Protein AF-A0A9D7M1R9-F1 (afdb_monomer)

Structure (mmCIF, N/CA/C/O backbone):
data_AF-A0A9D7M1R9-F1
#
_entry.id   AF-A0A9D7M1R9-F1
#
loop_
_atom_site.group_PDB
_atom_site.id
_atom_site.type_symbol
_atom_site.label_atom_id
_atom_site.label_alt_id
_atom_site.label_comp_id
_atom_site.label_asym_id
_atom_site.label_entity_id
_atom_site.label_seq_id
_atom_site.pdbx_PDB_ins_code
_atom_site.Cartn_x
_atom_site.Cartn_y
_atom_site.Cartn_z
_atom_site.occupancy
_atom_site.B_iso_or_equiv
_atom_site.auth_seq_id
_atom_site.auth_comp_id
_atom_site.auth_asym_id
_atom_site.auth_atom_id
_atom_site.pdbx_PDB_model_num
ATOM 1 N N . MET A 1 1 ? -10.630 -6.287 -1.522 1.00 89.06 1 MET A N 1
ATOM 2 C CA . MET A 1 1 ? -11.462 -5.686 -0.455 1.00 89.06 1 MET A CA 1
ATOM 3 C C . MET A 1 1 ? -12.624 -4.856 -0.994 1.00 89.06 1 MET A C 1
ATOM 5 O O . MET A 1 1 ? -13.740 -5.309 -0.832 1.00 89.06 1 MET A O 1
ATOM 9 N N . ILE A 1 2 ? -12.418 -3.712 -1.671 1.00 92.62 2 ILE A N 1
ATOM 10 C CA . ILE A 1 2 ? -13.539 -2.878 -2.183 1.00 92.62 2 ILE A CA 1
ATOM 11 C C . ILE A 1 2 ? -14.537 -3.697 -3.022 1.00 92.62 2 ILE A C 1
ATOM 13 O O . ILE A 1 2 ? -15.734 -3.635 -2.775 1.00 92.62 2 ILE A O 1
ATOM 17 N N . ARG A 1 3 ? -14.042 -4.525 -3.959 1.00 90.69 3 ARG A N 1
ATOM 18 C CA . ARG A 1 3 ? -14.890 -5.439 -4.751 1.00 90.69 3 ARG A CA 1
ATOM 19 C C . ARG A 1 3 ? -15.748 -6.358 -3.878 1.00 90.69 3 ARG A C 1
ATOM 21 O O . ARG A 1 3 ? -16.904 -6.569 -4.200 1.00 90.69 3 ARG A O 1
ATOM 28 N N . GLU A 1 4 ? -15.183 -6.881 -2.794 1.00 90.19 4 GLU A N 1
ATOM 29 C CA . GLU A 1 4 ? -15.873 -7.807 -1.893 1.00 90.19 4 GLU A CA 1
ATOM 30 C C . GLU A 1 4 ? -17.017 -7.107 -1.157 1.00 90.19 4 GLU A C 1
ATOM 32 O O . GLU A 1 4 ? -18.135 -7.604 -1.156 1.00 90.19 4 GLU A O 1
ATOM 37 N N . LEU A 1 5 ? -16.766 -5.904 -0.628 1.00 93.50 5 LEU A N 1
ATOM 38 C CA . LEU A 1 5 ? -17.790 -5.092 0.037 1.00 93.50 5 LEU A CA 1
ATOM 39 C C . LEU A 1 5 ? -18.953 -4.769 -0.909 1.00 93.50 5 LEU A C 1
ATOM 41 O O . LEU A 1 5 ? -20.113 -4.902 -0.534 1.00 93.50 5 LEU A O 1
ATOM 45 N N . VAL A 1 6 ? -18.650 -4.409 -2.159 1.00 94.06 6 VAL A N 1
ATOM 46 C CA . VAL A 1 6 ? -19.682 -4.173 -3.179 1.00 94.06 6 VAL A CA 1
ATOM 47 C C . VAL A 1 6 ? -20.464 -5.456 -3.486 1.00 94.06 6 VAL A C 1
ATOM 49 O O . VAL A 1 6 ? -21.688 -5.413 -3.567 1.00 94.06 6 VAL A O 1
ATOM 52 N N . THR A 1 7 ? -19.796 -6.608 -3.612 1.00 92.88 7 THR A N 1
ATOM 53 C CA . THR A 1 7 ? -20.455 -7.913 -3.830 1.00 92.88 7 THR A CA 1
ATOM 54 C C . THR A 1 7 ? -21.355 -8.311 -2.660 1.00 92.88 7 THR A C 1
ATOM 56 O O . THR A 1 7 ? -22.416 -8.893 -2.872 1.00 92.88 7 THR A O 1
ATOM 59 N N . MET A 1 8 ? -20.971 -7.956 -1.433 1.00 94.56 8 MET A N 1
ATOM 60 C CA . MET A 1 8 ? -21.785 -8.133 -0.226 1.00 94.56 8 MET A CA 1
ATOM 61 C C . MET A 1 8 ? -22.988 -7.175 -0.155 1.00 94.56 8 MET A C 1
ATOM 63 O O . MET A 1 8 ? -23.785 -7.273 0.776 1.00 94.56 8 MET A O 1
ATOM 67 N N . GLY A 1 9 ? -23.141 -6.265 -1.122 1.00 95.56 9 GLY A N 1
ATOM 68 C CA . GLY A 1 9 ? -24.235 -5.298 -1.174 1.00 95.56 9 GLY A CA 1
ATOM 69 C C . GLY A 1 9 ? -24.008 -4.048 -0.324 1.00 95.56 9 GLY A C 1
ATOM 70 O O . GLY A 1 9 ? -24.964 -3.328 -0.051 1.00 95.56 9 GLY A O 1
ATOM 71 N N . CYS A 1 10 ? -22.774 -3.773 0.111 1.00 96.25 10 CYS A N 1
ATOM 72 C CA . CYS A 1 10 ? -22.457 -2.548 0.839 1.00 96.25 10 CYS A CA 1
ATOM 73 C C . CYS A 1 10 ? -22.409 -1.331 -0.098 1.00 96.25 10 CYS A C 1
ATOM 75 O O . CYS A 1 10 ? -21.857 -1.394 -1.199 1.00 96.25 10 CYS A O 1
ATOM 77 N N . GLU A 1 11 ? -22.893 -0.188 0.388 1.00 96.06 11 GLU A N 1
ATOM 78 C CA . GLU A 1 11 ? -22.642 1.113 -0.232 1.00 96.06 11 GLU A CA 1
ATOM 79 C C . GLU A 1 11 ? -21.247 1.607 0.165 1.00 96.06 11 GLU A C 1
ATOM 81 O O . GLU A 1 11 ? -20.940 1.763 1.347 1.00 96.06 11 GLU A O 1
ATOM 86 N N . VAL A 1 12 ? -20.373 1.816 -0.824 1.00 96.88 12 VAL A N 1
ATOM 87 C CA . VAL A 1 12 ? -18.954 2.114 -0.583 1.00 96.88 12 VAL A CA 1
ATOM 88 C C . VAL A 1 12 ? -18.600 3.516 -1.071 1.00 96.88 12 VAL A C 1
ATOM 90 O O . VAL A 1 12 ? -18.702 3.819 -2.262 1.00 96.88 12 VAL A O 1
ATOM 93 N N . GLY A 1 13 ? -18.118 4.347 -0.145 1.00 96.12 13 GLY A N 1
ATOM 94 C CA . GLY A 1 13 ? -17.409 5.591 -0.438 1.00 96.12 13 GLY A CA 1
ATOM 95 C C . GLY A 1 13 ? -15.894 5.382 -0.432 1.00 96.12 13 GLY A C 1
ATOM 96 O O . GLY A 1 13 ? -15.370 4.589 0.348 1.00 96.12 13 GLY A O 1
ATOM 97 N N . ILE A 1 14 ? -15.179 6.087 -1.308 1.00 95.62 14 ILE A N 1
ATOM 98 C CA . ILE A 1 14 ? -13.722 5.997 -1.448 1.00 95.62 14 ILE A CA 1
ATOM 99 C C . ILE A 1 14 ? -13.091 7.360 -1.182 1.00 95.62 14 ILE A C 1
ATOM 101 O O . ILE A 1 14 ? -13.420 8.346 -1.840 1.00 95.62 14 ILE A O 1
ATOM 105 N N . ALA A 1 15 ? -12.114 7.391 -0.278 1.00 92.75 15 ALA A N 1
ATOM 106 C CA . ALA A 1 15 ? -11.237 8.534 -0.062 1.00 92.75 15 ALA A CA 1
ATOM 107 C C . ALA A 1 15 ? -9.804 8.173 -0.474 1.00 92.75 15 ALA A C 1
ATOM 109 O O . ALA A 1 15 ? -9.155 7.348 0.168 1.00 92.75 15 ALA A O 1
ATOM 110 N N . ALA A 1 16 ? -9.304 8.777 -1.551 1.00 87.75 16 ALA A N 1
ATOM 111 C CA . ALA A 1 16 ? -7.962 8.517 -2.068 1.00 87.75 16 ALA A CA 1
ATOM 112 C C . ALA A 1 16 ? -7.353 9.775 -2.691 1.00 87.75 16 ALA A C 1
ATOM 114 O O . ALA A 1 16 ? -8.082 10.646 -3.169 1.00 87.75 16 ALA A O 1
ATOM 115 N N . GLU A 1 17 ? -6.021 9.831 -2.726 1.00 82.38 17 GLU A N 1
ATOM 116 C CA . GLU A 1 17 ? -5.249 10.948 -3.279 1.00 82.38 17 GLU A CA 1
ATOM 117 C C . GLU A 1 17 ? -4.390 10.537 -4.482 1.00 82.38 17 GLU A C 1
ATOM 119 O O . GLU A 1 17 ? -4.094 9.354 -4.689 1.00 82.38 17 GLU A O 1
ATOM 124 N N . ASP A 1 18 ? -3.979 11.542 -5.259 1.00 76.75 18 ASP A N 1
ATOM 125 C CA . ASP A 1 18 ? -2.999 11.465 -6.345 1.00 76.75 18 ASP A CA 1
ATOM 126 C C . ASP A 1 18 ? -3.201 10.245 -7.271 1.00 76.75 18 ASP A C 1
ATOM 128 O O . ASP A 1 18 ? -4.282 10.024 -7.826 1.00 76.75 18 ASP A O 1
ATOM 132 N N . GLY A 1 19 ? -2.155 9.433 -7.455 1.00 70.50 19 GLY A N 1
ATOM 133 C CA . GLY A 1 19 ? -2.197 8.250 -8.314 1.00 70.50 19 GLY A CA 1
ATOM 134 C C . GLY A 1 19 ? -3.185 7.184 -7.833 1.00 70.50 19 GLY A C 1
ATOM 135 O O . GLY A 1 19 ? -3.783 6.498 -8.662 1.00 70.50 19 GLY A O 1
ATOM 136 N N . GLY A 1 20 ? -3.407 7.072 -6.518 1.00 79.12 20 GLY A N 1
ATOM 137 C CA . GLY A 1 20 ? -4.386 6.144 -5.949 1.00 79.12 20 GLY A CA 1
ATOM 138 C C . GLY A 1 20 ? -5.815 6.522 -6.336 1.00 79.12 20 GLY A C 1
ATOM 139 O O . GLY A 1 20 ? -6.590 5.659 -6.747 1.00 79.12 20 GLY A O 1
ATOM 140 N N . HIS A 1 21 ? -6.135 7.819 -6.297 1.00 84.62 21 HIS A N 1
ATOM 141 C CA . HIS A 1 21 ? -7.425 8.339 -6.749 1.00 84.62 21 HIS A CA 1
ATOM 142 C C . HIS A 1 21 ? -7.695 7.986 -8.214 1.00 84.62 21 HIS A C 1
ATOM 144 O O . HIS A 1 21 ? -8.748 7.433 -8.526 1.00 84.62 21 HIS A O 1
ATOM 150 N N . ALA A 1 22 ? -6.739 8.258 -9.108 1.00 81.62 22 ALA A N 1
ATOM 151 C CA . ALA A 1 22 ? -6.906 8.014 -10.540 1.00 81.62 22 ALA A CA 1
ATOM 152 C C . ALA A 1 22 ? -7.178 6.530 -10.851 1.00 81.62 22 ALA A C 1
ATOM 154 O O . ALA A 1 22 ? -8.115 6.211 -11.584 1.00 81.62 22 ALA A O 1
ATOM 155 N N . ILE A 1 23 ? -6.408 5.622 -10.242 1.00 81.06 23 ILE A N 1
ATOM 156 C CA . ILE A 1 23 ? -6.558 4.172 -10.438 1.00 81.06 23 ILE A CA 1
ATOM 157 C C . ILE A 1 23 ? -7.907 3.685 -9.899 1.00 81.06 23 ILE A C 1
ATOM 159 O O . ILE A 1 23 ? -8.628 2.947 -10.578 1.00 81.06 23 ILE A O 1
ATOM 163 N N . LEU A 1 24 ? -8.278 4.103 -8.686 1.00 87.75 24 LEU A N 1
ATOM 164 C CA . LEU A 1 24 ? -9.538 3.686 -8.073 1.00 87.75 24 LEU A CA 1
ATOM 165 C C . LEU A 1 24 ? -10.742 4.254 -8.819 1.00 87.75 24 LEU A C 1
ATOM 167 O O . LEU A 1 24 ? -11.721 3.534 -8.995 1.00 87.75 24 LEU A O 1
ATOM 171 N N . LYS A 1 25 ? -10.669 5.492 -9.319 1.00 87.25 25 LYS A N 1
ATOM 172 C CA . LYS A 1 25 ? -11.751 6.101 -10.101 1.00 87.25 25 LYS A CA 1
ATOM 173 C C . LYS A 1 25 ? -11.947 5.414 -11.446 1.00 87.25 25 LYS A C 1
ATOM 175 O O . LYS A 1 25 ? -13.086 5.225 -11.860 1.00 87.25 25 LYS A O 1
ATOM 180 N N . GLN A 1 26 ? -10.866 4.984 -12.095 1.00 84.88 26 GLN A N 1
ATOM 181 C CA . GLN A 1 26 ? -10.950 4.163 -13.304 1.00 84.88 26 GLN A CA 1
ATOM 182 C C . GLN A 1 26 ? -11.564 2.784 -13.013 1.00 84.88 26 GLN A C 1
ATOM 184 O O . G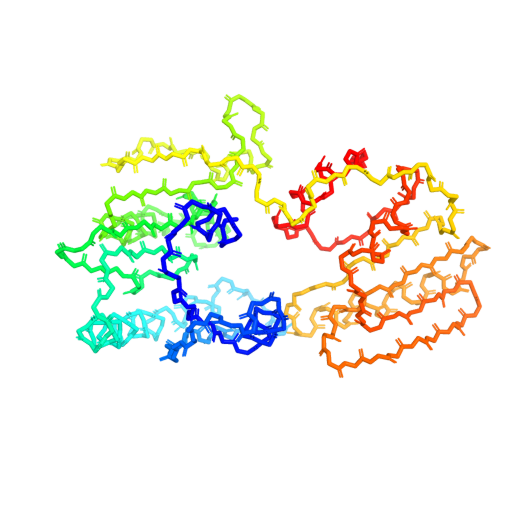LN A 1 26 ? -12.349 2.279 -13.811 1.00 84.88 26 GLN A O 1
ATOM 189 N N . THR A 1 27 ? -11.220 2.182 -11.873 1.00 84.75 27 THR A N 1
ATOM 190 C CA . THR A 1 27 ? -11.673 0.830 -11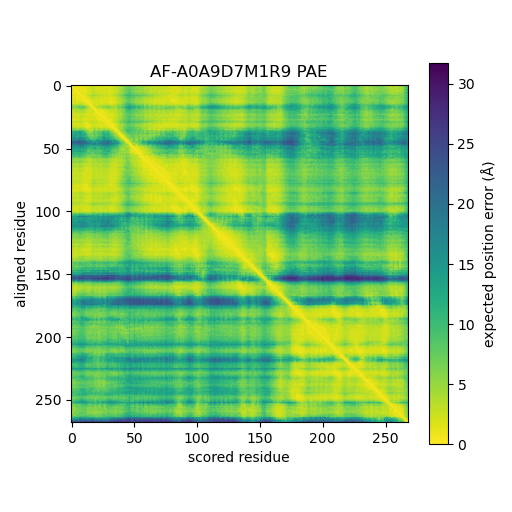.503 1.00 84.75 27 THR A CA 1
ATOM 191 C C . THR A 1 27 ? -13.121 0.807 -11.0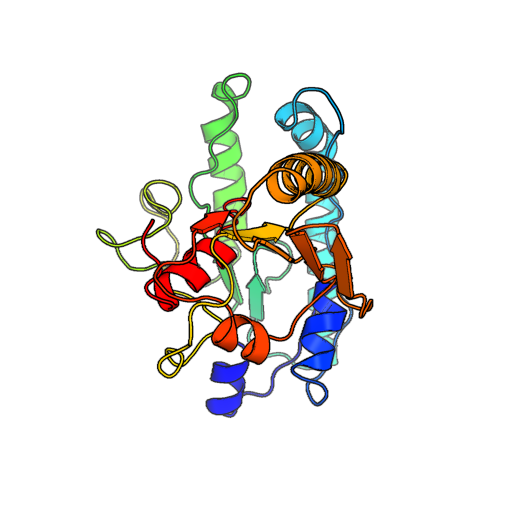02 1.00 84.75 27 THR A C 1
ATOM 193 O O . THR A 1 27 ? -13.855 -0.141 -11.273 1.00 84.75 27 THR A O 1
ATOM 196 N N . PHE A 1 28 ? -13.540 1.846 -10.279 1.00 91.12 28 PHE A N 1
ATOM 197 C CA . PHE A 1 28 ? -14.847 1.961 -9.632 1.00 91.12 28 PHE A CA 1
ATOM 198 C C . PHE A 1 28 ? -15.531 3.295 -9.974 1.00 91.12 28 PHE A C 1
ATOM 200 O O . PHE A 1 28 ? -15.819 4.089 -9.079 1.00 91.12 28 PHE A O 1
ATOM 207 N N . PRO A 1 29 ? -15.817 3.578 -11.257 1.00 90.50 29 PRO A N 1
ATOM 208 C CA . PRO A 1 29 ? -16.289 4.898 -11.686 1.00 90.50 29 PRO A CA 1
ATOM 209 C C . PRO A 1 29 ? -17.595 5.330 -11.007 1.00 90.50 29 PRO A C 1
ATOM 211 O O . PRO A 1 29 ? -17.776 6.521 -10.741 1.00 90.50 29 PRO A O 1
ATOM 214 N N . ASN A 1 30 ? -18.446 4.352 -10.683 1.00 93.25 30 ASN A N 1
ATOM 215 C CA . ASN A 1 30 ? -19.790 4.538 -10.138 1.00 93.25 30 ASN A CA 1
ATOM 216 C C . ASN A 1 30 ? -19.840 4.671 -8.608 1.00 93.25 30 ASN A C 1
ATOM 218 O O . ASN A 1 30 ? -20.912 4.930 -8.073 1.00 93.25 30 ASN A O 1
ATOM 222 N N . LEU A 1 31 ? -18.724 4.467 -7.899 1.00 95.81 31 LEU A N 1
ATOM 223 C CA . LEU A 1 31 ? -18.696 4.651 -6.447 1.00 95.81 31 LEU A CA 1
ATOM 224 C C . LEU A 1 31 ? -18.567 6.134 -6.082 1.00 95.81 31 LEU A C 1
ATOM 226 O O . LEU A 1 31 ? -18.087 6.949 -6.880 1.00 95.81 31 LEU A O 1
ATOM 230 N N . LEU A 1 32 ? -18.995 6.475 -4.866 1.00 94.69 32 LEU A N 1
ATOM 231 C CA . LEU A 1 32 ? -18.830 7.811 -4.299 1.00 94.69 32 LEU A CA 1
ATOM 232 C C . LEU A 1 32 ? -17.344 8.056 -4.010 1.00 94.69 32 LEU A C 1
ATOM 234 O O . LEU A 1 32 ? -16.684 7.218 -3.399 1.00 94.69 32 LEU A O 1
ATOM 238 N N . PHE A 1 33 ? -16.825 9.212 -4.424 1.00 94.81 33 PHE A N 1
ATOM 239 C CA . PHE A 1 33 ? -15.468 9.645 -4.089 1.00 94.81 33 PHE A CA 1
ATOM 240 C C . PHE A 1 33 ? -15.539 10.889 -3.220 1.00 94.81 33 PHE A C 1
ATOM 242 O O . PHE A 1 33 ? -16.120 11.892 -3.630 1.00 94.81 33 PHE A O 1
ATOM 249 N N . VAL A 1 34 ? -14.915 10.817 -2.050 1.00 92.00 34 VAL A N 1
ATOM 250 C CA . VAL A 1 34 ? -14.803 11.929 -1.107 1.00 92.00 34 VAL A CA 1
ATOM 251 C C . VAL A 1 34 ? -13.357 12.406 -1.054 1.00 92.00 34 VAL A C 1
ATOM 253 O O . VAL A 1 34 ? -12.413 11.628 -1.223 1.00 92.00 34 VAL A O 1
ATOM 256 N N . THR A 1 35 ? -13.170 13.704 -0.843 1.00 86.06 35 THR A N 1
ATOM 257 C CA . THR A 1 35 ? -11.830 14.291 -0.776 1.00 86.06 35 THR A CA 1
ATOM 258 C C . THR A 1 35 ? -11.389 14.364 0.677 1.00 86.06 35 THR A C 1
ATOM 260 O O . THR A 1 35 ? -11.950 15.129 1.452 1.00 86.06 35 THR A O 1
ATOM 263 N N . LEU A 1 36 ? -10.357 13.601 1.039 1.00 85.69 36 LEU A N 1
ATOM 264 C CA . LEU A 1 36 ? -9.696 13.699 2.340 1.00 85.69 36 LEU A CA 1
ATOM 265 C C . LEU A 1 36 ? -8.207 13.908 2.122 1.00 85.69 36 LEU A C 1
ATOM 267 O O . LEU A 1 36 ? -7.526 12.990 1.655 1.00 85.69 36 LEU A O 1
ATOM 271 N N . GLN A 1 37 ? -7.715 15.089 2.497 1.00 78.25 37 GLN A N 1
ATOM 272 C CA . GLN A 1 37 ? -6.295 15.403 2.393 1.00 78.25 37 GLN A CA 1
ATOM 273 C C . GLN A 1 37 ? -5.473 14.444 3.256 1.00 78.25 37 GLN A C 1
ATOM 275 O O . GLN A 1 37 ? -5.779 14.232 4.428 1.00 78.25 37 GLN A O 1
ATOM 280 N N . GLY A 1 38 ? -4.467 13.830 2.658 1.00 70.69 38 GLY A N 1
ATOM 281 C CA . GLY A 1 38 ? -3.564 12.875 3.271 1.00 70.69 38 GLY A CA 1
ATOM 282 C C . GLY A 1 38 ? -2.210 13.488 3.594 1.00 70.69 38 GLY A C 1
ATOM 283 O O . GLY A 1 38 ? -1.902 14.655 3.331 1.00 70.69 38 GLY A O 1
ATOM 284 N N . ILE A 1 39 ? -1.379 12.671 4.230 1.00 72.50 39 ILE A N 1
ATOM 285 C CA . ILE A 1 39 ? -0.079 13.088 4.741 1.00 72.50 39 ILE A CA 1
ATOM 286 C C . ILE A 1 39 ? 0.958 12.999 3.621 1.00 72.50 39 ILE A C 1
ATOM 288 O O . ILE A 1 39 ? 1.285 11.914 3.141 1.00 72.50 39 ILE A O 1
ATOM 292 N N . ARG A 1 40 ? 1.558 14.135 3.258 1.00 69.62 40 ARG A N 1
ATOM 293 C CA . ARG A 1 40 ? 2.684 14.177 2.316 1.00 69.62 40 ARG A CA 1
ATOM 294 C C . ARG A 1 40 ? 4.006 14.022 3.062 1.00 69.62 40 ARG A C 1
ATOM 296 O O . ARG A 1 40 ? 4.470 14.958 3.708 1.00 69.62 40 ARG A O 1
ATOM 303 N N . ILE A 1 41 ? 4.618 12.843 2.967 1.00 67.31 41 ILE A N 1
ATOM 304 C CA . ILE A 1 41 ? 5.948 12.572 3.530 1.00 67.31 41 ILE A CA 1
ATOM 305 C C . ILE A 1 41 ? 7.001 12.793 2.443 1.00 67.31 41 ILE A C 1
ATOM 307 O O . ILE A 1 41 ? 6.955 12.160 1.389 1.00 67.31 41 ILE A O 1
ATOM 311 N N . SER A 1 42 ? 7.975 13.667 2.703 1.00 65.50 42 SER A N 1
ATOM 312 C CA . SER A 1 42 ? 9.096 13.889 1.787 1.00 65.50 42 SER A CA 1
ATOM 313 C C . SER A 1 42 ? 10.258 12.957 2.121 1.00 65.50 42 SER A C 1
ATOM 315 O O . SER A 1 42 ? 10.742 12.931 3.257 1.00 65.50 42 SER A O 1
ATOM 317 N N . TYR A 1 43 ? 10.756 12.233 1.120 1.00 60.72 43 TYR A N 1
ATOM 318 C CA . TYR A 1 43 ? 11.921 11.357 1.251 1.00 60.72 43 TYR A CA 1
ATOM 319 C C . TYR A 1 43 ? 13.186 12.072 0.751 1.00 60.72 43 TYR A C 1
ATOM 321 O O . TYR A 1 43 ? 13.132 12.722 -0.289 1.00 60.72 43 TYR A O 1
ATOM 329 N N . PRO A 1 44 ? 14.320 11.998 1.472 1.00 62.03 44 PRO A N 1
ATOM 330 C CA . PRO A 1 44 ? 15.550 12.665 1.057 1.00 62.03 44 PRO A CA 1
ATOM 331 C C . PRO A 1 44 ? 16.279 11.894 -0.055 1.00 62.03 44 PRO A C 1
ATOM 333 O O . PRO A 1 44 ? 16.349 10.665 -0.026 1.00 62.03 44 PRO A O 1
ATOM 336 N N . ASP A 1 45 ? 16.922 12.623 -0.969 1.00 58.69 45 ASP A N 1
ATOM 337 C CA . ASP A 1 45 ? 17.725 12.037 -2.056 1.00 58.69 45 ASP A CA 1
ATOM 338 C C . ASP A 1 45 ? 19.036 11.402 -1.564 1.00 58.69 45 ASP A C 1
ATOM 340 O O . ASP A 1 45 ? 19.531 10.429 -2.140 1.00 58.69 45 ASP A O 1
ATOM 344 N N . LYS A 1 46 ? 19.626 11.967 -0.501 1.00 58.78 46 LYS A N 1
ATOM 345 C CA . LYS A 1 46 ? 20.880 11.527 0.128 1.00 58.78 46 LYS A CA 1
ATOM 346 C C . LYS A 1 46 ? 20.807 11.711 1.645 1.00 58.78 46 LYS A C 1
ATOM 348 O O . LYS A 1 46 ? 20.169 12.638 2.137 1.00 58.78 46 LYS A O 1
ATOM 353 N N . GLY A 1 47 ? 21.523 10.866 2.384 1.00 66.38 47 GLY A N 1
ATOM 354 C CA . GLY A 1 47 ? 21.608 10.928 3.846 1.00 66.38 47 GLY A CA 1
ATOM 355 C C . GLY A 1 47 ? 20.683 9.939 4.557 1.00 66.38 47 GLY A C 1
ATOM 356 O O . GLY A 1 47 ? 20.115 9.035 3.949 1.00 66.38 47 GLY A O 1
ATOM 357 N N . SER A 1 48 ? 20.574 10.076 5.881 1.00 70.38 48 SER A N 1
ATOM 358 C CA . SER A 1 48 ? 19.812 9.128 6.695 1.00 70.38 48 SER A CA 1
ATOM 359 C C . SER A 1 48 ? 18.303 9.367 6.584 1.00 70.38 48 SER A C 1
ATOM 361 O O . SER A 1 48 ? 17.788 10.359 7.107 1.00 70.38 48 SER A O 1
ATOM 363 N N . MET A 1 49 ? 17.585 8.419 5.972 1.00 68.38 49 MET A N 1
ATOM 364 C CA . MET A 1 49 ? 16.117 8.408 5.890 1.00 68.38 49 MET A CA 1
ATOM 365 C C . MET A 1 49 ? 15.462 8.522 7.274 1.00 68.38 49 MET A C 1
ATOM 367 O O . MET A 1 49 ? 14.490 9.255 7.442 1.00 68.38 49 MET A O 1
ATOM 371 N N . THR A 1 50 ? 16.037 7.871 8.290 1.00 69.31 50 THR A N 1
ATOM 372 C CA . THR A 1 50 ? 15.490 7.890 9.654 1.00 69.31 50 THR A CA 1
ATOM 373 C C . THR A 1 50 ? 15.502 9.288 10.265 1.00 69.31 50 THR A C 1
ATOM 375 O O . THR A 1 50 ? 14.539 9.685 10.914 1.00 69.31 50 THR A O 1
ATOM 378 N N . MET A 1 51 ? 16.553 10.072 10.011 1.00 71.62 51 MET A N 1
ATOM 379 C CA . MET A 1 51 ? 16.669 11.438 10.527 1.00 71.62 51 MET A CA 1
ATOM 380 C C . MET A 1 51 ? 15.720 12.399 9.802 1.00 71.62 51 MET A C 1
ATOM 382 O O . MET A 1 51 ? 15.142 13.288 10.425 1.00 71.62 51 MET A O 1
ATOM 386 N N . ALA A 1 52 ? 15.533 12.217 8.492 1.00 73.50 52 ALA A N 1
ATOM 387 C CA . ALA A 1 52 ? 14.594 13.023 7.715 1.00 73.50 52 ALA A CA 1
ATOM 388 C C . ALA A 1 52 ? 13.138 12.800 8.150 1.00 73.50 52 ALA A C 1
ATOM 390 O O . ALA A 1 52 ? 12.383 13.765 8.262 1.00 73.50 52 ALA A O 1
ATOM 391 N N . ILE A 1 53 ? 12.762 11.552 8.446 1.00 73.44 53 ILE A N 1
ATOM 392 C CA . ILE A 1 53 ? 11.432 11.217 8.974 1.00 73.44 53 ILE A CA 1
ATOM 393 C C . ILE A 1 53 ? 11.272 11.747 10.402 1.00 73.44 53 ILE A C 1
ATOM 395 O O . ILE A 1 53 ? 10.265 12.383 10.700 1.00 73.44 53 ILE A O 1
ATOM 399 N N . ALA A 1 54 ? 12.274 11.567 11.271 1.00 76.31 54 ALA A N 1
ATOM 400 C CA . ALA A 1 54 ? 12.216 12.049 12.653 1.00 76.31 54 ALA A CA 1
ATOM 401 C C . ALA A 1 54 ? 11.968 13.567 12.736 1.00 76.31 54 ALA A C 1
ATOM 403 O O . ALA A 1 54 ? 11.178 14.019 13.561 1.00 76.31 54 ALA A O 1
ATOM 404 N N . ARG A 1 55 ? 12.577 14.360 11.844 1.00 80.25 55 ARG A N 1
ATOM 405 C CA . ARG A 1 55 ? 12.335 15.813 11.762 1.00 80.25 55 ARG A CA 1
ATOM 406 C C . ARG A 1 55 ? 10.925 16.172 11.287 1.00 80.25 55 ARG A C 1
ATOM 408 O O . ARG A 1 55 ? 10.395 17.191 11.712 1.00 80.25 55 ARG A O 1
ATOM 415 N N . GLN A 1 56 ? 10.322 15.349 10.430 1.00 80.88 56 GLN A N 1
ATOM 416 C CA . GLN A 1 56 ? 8.950 15.530 9.937 1.00 80.88 56 GLN A CA 1
ATOM 417 C C . GLN A 1 56 ? 7.891 14.987 10.909 1.00 80.88 56 GLN A C 1
ATOM 419 O O . GLN A 1 56 ? 6.697 15.197 10.705 1.00 80.88 56 GLN A O 1
ATOM 424 N N . PHE A 1 57 ? 8.297 14.308 11.982 1.00 81.38 57 PHE A N 1
ATOM 425 C CA . PHE A 1 57 ? 7.373 13.657 12.904 1.00 81.38 57 PHE A CA 1
ATOM 426 C C . PHE A 1 57 ? 6.320 14.609 13.510 1.00 81.38 57 PHE A C 1
ATOM 428 O O . PHE A 1 57 ? 5.139 14.261 13.477 1.00 81.38 57 PHE A O 1
ATOM 435 N N . PRO A 1 58 ? 6.659 15.833 13.973 1.00 83.31 58 PRO A N 1
ATOM 436 C CA . PRO A 1 58 ? 5.650 16.754 14.501 1.00 83.31 58 PRO A CA 1
ATOM 437 C C . PRO A 1 58 ? 4.609 17.178 13.456 1.00 83.31 58 PRO A C 1
ATOM 439 O O . PRO A 1 58 ? 3.419 17.239 13.759 1.00 83.31 58 PRO A O 1
ATOM 442 N N . SER A 1 59 ? 5.033 17.435 12.213 1.00 85.00 59 SER A N 1
ATOM 443 C CA . SER A 1 59 ? 4.106 17.778 11.128 1.00 85.00 59 SER A CA 1
ATOM 444 C C . SER A 1 59 ? 3.220 16.600 10.731 1.00 85.00 59 SER A C 1
ATOM 446 O O . SER A 1 59 ? 2.048 16.813 10.441 1.00 85.00 59 SER A O 1
ATOM 448 N N . ILE A 1 60 ? 3.743 15.368 10.781 1.00 84.50 60 ILE A N 1
ATOM 449 C CA . ILE A 1 60 ? 2.957 14.147 10.554 1.00 84.50 60 ILE A CA 1
ATOM 450 C C . ILE A 1 60 ? 1.847 14.036 11.605 1.00 84.50 60 ILE A C 1
ATOM 452 O O . ILE A 1 60 ? 0.695 13.826 11.246 1.00 84.50 60 ILE A O 1
ATOM 456 N N . LEU A 1 61 ? 2.160 14.242 12.890 1.00 84.56 61 LEU A N 1
ATOM 457 C CA . LEU A 1 61 ? 1.151 14.198 13.954 1.00 84.56 61 LEU A CA 1
ATOM 458 C C . LEU A 1 61 ? 0.060 15.259 13.774 1.00 84.56 61 LEU A C 1
ATOM 460 O O . LEU A 1 61 ? -1.113 14.958 13.969 1.00 84.56 61 LEU A O 1
ATOM 464 N N . LYS A 1 62 ? 0.430 16.483 13.380 1.00 86.88 62 LYS A N 1
ATOM 465 C CA . LYS A 1 62 ? -0.547 17.540 13.088 1.00 86.88 62 LYS A CA 1
ATOM 466 C C . LYS A 1 62 ? -1.432 17.180 11.891 1.00 86.88 62 LYS A C 1
ATOM 468 O O . LYS A 1 62 ? -2.632 17.417 11.939 1.00 86.88 62 LYS A O 1
ATOM 473 N N . ALA A 1 63 ? -0.851 16.604 10.841 1.00 87.38 63 ALA A N 1
ATOM 474 C CA . ALA A 1 63 ? -1.598 16.177 9.663 1.00 87.38 63 ALA A CA 1
ATOM 475 C C . ALA A 1 63 ? -2.591 15.048 9.987 1.00 87.38 63 ALA A C 1
ATOM 477 O O . ALA A 1 63 ? -3.714 15.092 9.504 1.00 87.38 63 ALA A O 1
ATOM 478 N N . ILE A 1 64 ? -2.216 14.100 10.857 1.00 88.94 64 ILE A N 1
ATOM 479 C CA . ILE A 1 64 ? -3.124 13.058 11.375 1.00 88.94 64 ILE A CA 1
ATOM 480 C C . ILE A 1 64 ? -4.338 13.680 12.073 1.00 88.94 64 ILE A C 1
ATOM 482 O O . ILE A 1 64 ? -5.455 13.213 11.888 1.00 88.94 64 ILE A O 1
ATOM 486 N N . GLU A 1 65 ? -4.131 14.726 12.872 1.00 89.31 65 GLU A N 1
ATOM 487 C CA . GLU A 1 65 ? -5.235 15.389 13.574 1.00 89.31 65 GLU A CA 1
ATOM 488 C C . GLU A 1 65 ? -6.155 16.144 12.607 1.00 89.31 65 GLU A C 1
ATOM 490 O O . GLU A 1 65 ? -7.372 16.046 12.696 1.00 89.31 65 GLU A O 1
ATOM 495 N N . MET A 1 66 ? -5.584 16.844 11.623 1.00 90.25 66 MET A N 1
ATOM 496 C CA . MET A 1 66 ? -6.368 17.506 10.573 1.00 90.25 66 MET A CA 1
ATOM 497 C C . MET A 1 66 ? -7.174 16.506 9.732 1.00 90.25 66 MET A C 1
ATOM 499 O O . MET A 1 66 ? -8.306 16.788 9.351 1.00 90.25 66 MET A O 1
ATOM 503 N N . GLU A 1 67 ? -6.592 15.341 9.446 1.00 92.06 67 GLU A N 1
ATOM 504 C CA . GLU A 1 67 ? -7.254 14.231 8.758 1.00 92.06 67 GLU A CA 1
ATOM 505 C C . GLU A 1 67 ? -8.435 13.685 9.572 1.00 92.06 67 GLU A C 1
ATOM 507 O O . GLU A 1 67 ? -9.483 13.394 8.997 1.00 92.06 67 GLU A O 1
ATOM 512 N N . HIS A 1 68 ? -8.287 13.598 10.897 1.00 94.25 68 HIS A N 1
ATOM 513 C CA . HIS A 1 68 ? -9.364 13.184 11.792 1.00 94.25 68 HIS A CA 1
ATOM 514 C C . HIS A 1 68 ? -10.544 14.159 11.748 1.00 94.25 68 HIS A C 1
ATOM 516 O O . HIS A 1 68 ? -11.668 13.743 11.482 1.00 94.25 68 HIS A O 1
ATOM 522 N N . GLU A 1 69 ? -10.292 15.460 11.895 1.00 93.31 69 GLU A N 1
ATOM 523 C CA . GLU A 1 69 ? -11.343 16.487 11.818 1.00 93.31 69 GLU A CA 1
ATOM 524 C C . GLU A 1 69 ? -12.068 16.486 10.463 1.00 93.31 69 GLU A C 1
ATOM 526 O O . GLU A 1 69 ? -13.294 16.588 10.399 1.00 93.31 69 GLU A O 1
ATOM 531 N N . ALA A 1 70 ? -11.325 16.319 9.364 1.00 93.44 70 ALA A N 1
ATOM 532 C CA . ALA A 1 70 ? -11.911 16.219 8.029 1.00 93.44 70 ALA A CA 1
ATOM 533 C C . ALA A 1 70 ? -12.797 14.971 7.878 1.00 93.44 70 ALA A C 1
ATOM 535 O O . ALA A 1 70 ? -13.862 15.039 7.264 1.00 93.44 70 ALA A O 1
ATOM 536 N N . LEU A 1 71 ? -12.388 13.838 8.457 1.00 95.25 71 LEU A N 1
ATOM 537 C CA . LEU A 1 71 ? -13.199 12.624 8.464 1.00 95.25 71 LEU A CA 1
ATOM 538 C C . LEU A 1 71 ? -14.522 12.836 9.206 1.00 95.25 71 LEU A C 1
ATOM 540 O O . LEU A 1 71 ? -15.554 12.414 8.690 1.00 95.25 71 LEU A O 1
ATOM 544 N N . LEU A 1 72 ? -14.514 13.481 10.379 1.00 94.81 72 LEU A N 1
ATOM 545 C CA . LEU A 1 72 ? -15.740 13.718 11.156 1.00 94.81 72 LEU A CA 1
ATOM 546 C C . LEU A 1 72 ? -16.790 14.479 10.332 1.00 94.81 72 LEU A C 1
ATOM 548 O O . LEU A 1 72 ? -17.965 14.114 10.332 1.00 94.81 72 LEU A O 1
ATOM 552 N N . GLN A 1 73 ? -16.357 15.482 9.563 1.00 93.88 73 GLN A N 1
ATOM 553 C CA . GLN A 1 73 ? -17.232 16.240 8.663 1.00 93.88 73 GLN A CA 1
ATOM 554 C C . GLN A 1 73 ? -17.805 15.359 7.546 1.00 93.88 73 GLN A C 1
ATOM 556 O O . GLN A 1 73 ? -19.011 15.364 7.310 1.00 93.88 73 GLN A O 1
ATOM 561 N N . VAL A 1 74 ? -16.957 14.558 6.896 1.00 94.06 74 VAL A N 1
ATOM 562 C CA . VAL A 1 74 ? -17.357 13.649 5.809 1.00 94.06 74 VAL A CA 1
ATOM 563 C C . VAL A 1 74 ? -18.337 12.577 6.293 1.00 94.06 74 VAL A C 1
ATOM 565 O O . VAL A 1 74 ? -19.300 12.254 5.598 1.00 94.06 74 VAL A O 1
ATOM 568 N N . VAL A 1 75 ? -18.119 12.031 7.490 1.00 95.25 75 VAL A N 1
ATOM 569 C CA . VAL A 1 75 ? -19.032 11.076 8.133 1.00 95.25 75 VAL A CA 1
ATOM 570 C C . VAL A 1 75 ? -20.389 11.720 8.387 1.00 95.25 75 VAL A C 1
ATOM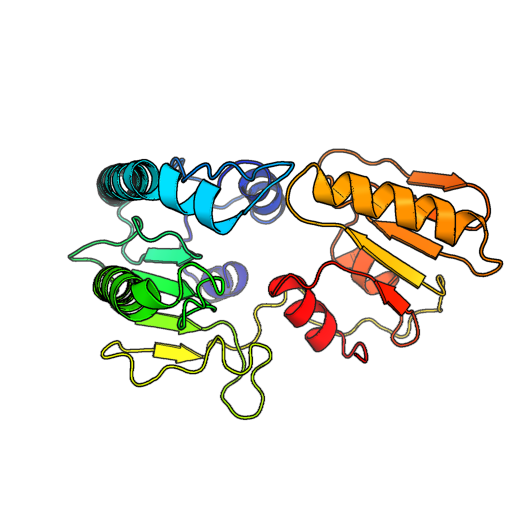 572 O O . VAL A 1 75 ? -21.410 11.116 8.062 1.00 95.25 75 VAL A O 1
ATOM 575 N N . GLN A 1 76 ? -20.413 12.945 8.915 1.00 93.56 76 GLN A N 1
ATOM 576 C CA . GLN A 1 76 ? -21.653 13.672 9.173 1.00 93.56 76 GLN A CA 1
ATOM 577 C C . GLN A 1 76 ? -22.414 14.013 7.881 1.00 93.56 76 GLN A C 1
ATOM 579 O O . GLN A 1 76 ? -23.639 13.916 7.853 1.00 93.56 76 GLN A O 1
ATOM 584 N N . GLU A 1 77 ? -21.706 14.400 6.819 1.00 94.94 77 GLU A N 1
ATOM 585 C CA . GLU A 1 77 ? -22.297 14.778 5.529 1.00 94.94 77 GLU A CA 1
ATOM 586 C C . GLU A 1 77 ? -22.914 13.583 4.791 1.00 94.94 77 GLU A C 1
ATOM 588 O O . GLU A 1 77 ? -24.004 13.694 4.229 1.00 94.94 77 GLU A O 1
ATOM 593 N N . HIS A 1 78 ? -22.232 12.436 4.798 1.00 94.75 78 HIS A N 1
ATOM 594 C CA . HIS A 1 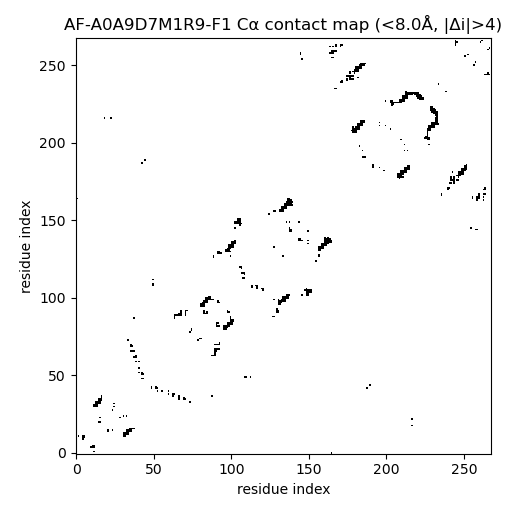78 ? -22.620 11.272 3.998 1.00 94.75 78 HIS A CA 1
ATOM 595 C C . HIS A 1 78 ? -23.270 10.138 4.798 1.00 94.75 78 HIS A C 1
ATOM 597 O O . HIS A 1 78 ? -23.773 9.191 4.198 1.00 94.75 78 HIS A O 1
ATOM 603 N N . GLY A 1 79 ? -23.272 10.207 6.131 1.00 95.00 79 GLY A N 1
ATOM 604 C CA . GLY A 1 79 ? -23.887 9.193 6.990 1.00 95.00 79 GLY A CA 1
ATOM 605 C C . GLY A 1 79 ? -23.165 7.843 6.972 1.00 95.00 79 GLY A C 1
ATOM 606 O O . GLY A 1 79 ? -23.811 6.802 7.091 1.00 95.00 79 GLY A O 1
ATOM 607 N N . PHE A 1 80 ? -21.838 7.833 6.797 1.00 96.19 80 PHE A N 1
ATOM 608 C CA . PHE A 1 80 ? -21.057 6.592 6.823 1.00 96.19 80 PHE A CA 1
ATOM 609 C C . PHE A 1 80 ? -21.216 5.872 8.164 1.00 96.19 80 PHE A C 1
ATOM 611 O O . PHE A 1 80 ? -21.090 6.487 9.213 1.00 96.19 80 PHE A O 1
ATOM 618 N N . THR A 1 81 ? -21.450 4.558 8.131 1.00 96.75 81 THR A N 1
ATOM 619 C CA . THR A 1 81 ? -21.696 3.740 9.335 1.00 96.75 81 THR A CA 1
ATOM 620 C C . THR A 1 81 ? -20.532 2.832 9.718 1.00 96.75 81 THR A C 1
ATOM 622 O O . THR A 1 81 ? -20.598 2.183 10.756 1.00 96.75 81 THR A O 1
ATOM 625 N N . HIS A 1 82 ? -19.497 2.744 8.880 1.00 96.88 82 HIS A N 1
ATOM 626 C CA . HIS A 1 82 ? -18.290 1.945 9.096 1.00 96.88 82 HIS A CA 1
ATOM 627 C C . HIS A 1 82 ? -17.110 2.625 8.398 1.00 96.88 82 HIS A C 1
ATOM 629 O O . HIS A 1 82 ? -17.281 3.236 7.340 1.00 96.88 82 HIS A O 1
ATOM 635 N N . ILE A 1 83 ? -15.911 2.493 8.963 1.00 97.00 83 ILE A N 1
ATOM 636 C CA . ILE A 1 83 ? -14.684 3.095 8.434 1.00 97.00 83 ILE A CA 1
ATOM 637 C C . ILE A 1 83 ? -13.620 2.014 8.280 1.00 97.00 83 ILE A C 1
ATOM 639 O O . ILE A 1 83 ? -13.378 1.230 9.195 1.00 97.00 83 ILE A O 1
ATOM 643 N N . ILE A 1 84 ? -12.972 1.977 7.115 1.00 96.44 84 ILE A N 1
ATOM 644 C CA . ILE A 1 84 ? -11.825 1.106 6.853 1.00 96.44 84 ILE A CA 1
ATOM 645 C C . ILE A 1 84 ? -10.678 1.970 6.342 1.00 96.44 84 ILE A C 1
ATOM 647 O O . ILE A 1 84 ? -10.783 2.593 5.284 1.00 96.44 84 ILE A O 1
ATOM 651 N N . SER A 1 85 ? -9.573 1.970 7.077 1.00 94.25 85 SER A N 1
ATOM 652 C CA . SER A 1 85 ? -8.455 2.886 6.857 1.00 94.25 85 SER A CA 1
ATOM 653 C C . SER A 1 85 ? -7.192 2.129 6.495 1.00 94.25 85 SER A C 1
ATOM 655 O O . SER A 1 85 ? -6.695 1.334 7.283 1.00 94.25 85 SER A O 1
ATOM 657 N N . ASP A 1 86 ? -6.638 2.385 5.311 1.00 90.44 86 ASP A N 1
ATOM 658 C CA . ASP A 1 86 ? -5.384 1.770 4.864 1.00 90.44 86 ASP A CA 1
ATOM 659 C C . ASP A 1 86 ? -4.185 2.631 5.268 1.00 90.44 86 ASP A C 1
ATOM 661 O O . ASP A 1 86 ? -3.913 3.663 4.653 1.00 90.44 86 ASP A O 1
ATOM 665 N N . ASN A 1 87 ? -3.508 2.244 6.356 1.00 86.12 87 ASN A N 1
ATOM 666 C CA . ASN A 1 87 ? -2.338 2.933 6.913 1.00 86.12 87 ASN A CA 1
ATOM 667 C C . ASN A 1 87 ? -2.517 4.460 7.136 1.00 86.12 87 ASN A C 1
ATOM 669 O O . ASN A 1 87 ? -1.547 5.222 7.115 1.00 86.12 87 ASN A O 1
ATOM 673 N N . ARG A 1 88 ? -3.757 4.916 7.368 1.00 89.75 88 ARG A N 1
ATOM 674 C CA . ARG A 1 88 ? -4.119 6.313 7.670 1.00 89.75 88 ARG A CA 1
ATOM 675 C C . ARG A 1 88 ? -4.673 6.418 9.088 1.00 89.75 88 ARG A C 1
ATOM 677 O O . ARG A 1 88 ? -5.819 6.075 9.354 1.00 89.75 88 ARG A O 1
ATOM 684 N N . TYR A 1 89 ? -3.825 6.860 10.012 1.00 90.31 89 TYR A N 1
ATOM 685 C CA . TYR A 1 89 ? -4.098 6.821 11.453 1.00 90.31 89 TYR A CA 1
ATOM 686 C C . TYR A 1 89 ? -5.048 7.918 11.953 1.00 90.31 89 TYR A C 1
ATOM 688 O O . TYR A 1 89 ? -5.440 7.861 13.116 1.00 90.31 89 TYR A O 1
ATOM 696 N N . GLY A 1 90 ? -5.370 8.931 11.141 1.00 92.31 90 GLY A N 1
ATOM 697 C CA . GLY A 1 90 ? -6.372 9.949 11.480 1.00 92.31 90 GLY A CA 1
ATOM 698 C C . GLY A 1 90 ? -7.788 9.508 11.126 1.00 92.31 90 GLY A C 1
ATOM 699 O O . GLY A 1 90 ? -8.757 10.010 11.687 1.00 92.31 90 GLY A O 1
ATOM 700 N N . LEU A 1 91 ? -7.917 8.519 10.241 1.00 94.69 91 LEU A N 1
ATOM 701 C CA . LEU A 1 91 ? -9.199 8.042 9.747 1.00 94.69 91 LEU A CA 1
ATOM 702 C C . LEU A 1 91 ? -9.845 7.017 10.692 1.00 94.69 91 LEU A C 1
ATOM 704 O O . LEU A 1 91 ? -9.994 5.849 10.352 1.00 94.69 91 LEU A O 1
ATOM 708 N N . HIS A 1 92 ? -10.224 7.447 11.887 1.00 95.31 92 HIS A N 1
ATOM 709 C CA . HIS A 1 92 ? -11.034 6.669 12.825 1.00 95.31 92 HIS A CA 1
ATOM 710 C C . HIS A 1 92 ? -12.163 7.544 13.373 1.00 95.31 92 HIS A C 1
ATOM 712 O O . HIS A 1 92 ? -12.066 8.771 13.328 1.00 95.31 92 HIS A O 1
ATOM 718 N N . HIS A 1 93 ? -13.210 6.938 13.926 1.00 96.25 93 HIS A N 1
ATOM 719 C CA . HIS A 1 93 ? -14.327 7.659 14.534 1.00 96.25 93 HIS A CA 1
ATOM 720 C C . HIS A 1 93 ? -14.645 7.087 15.924 1.00 96.25 93 HIS A C 1
ATOM 722 O O . HIS A 1 93 ? -14.633 5.871 16.083 1.00 96.25 93 HIS A O 1
ATOM 728 N N . PRO A 1 94 ? -14.925 7.926 16.940 1.00 92.44 94 PRO A N 1
ATOM 729 C CA . PRO A 1 94 ? -15.135 7.456 18.314 1.00 92.44 94 PRO A CA 1
ATOM 730 C C . PRO A 1 94 ? -16.408 6.619 18.516 1.00 92.44 94 PRO A C 1
ATOM 732 O O . PRO A 1 94 ? -16.455 5.802 19.428 1.00 92.44 94 PRO A O 1
ATOM 735 N N . GLU A 1 95 ? -17.441 6.835 17.698 1.00 94.56 95 GLU A N 1
ATOM 736 C CA . GLU A 1 95 ? -18.752 6.170 17.843 1.00 94.56 95 GLU A CA 1
ATOM 737 C C . GLU A 1 95 ? -19.064 5.149 16.741 1.00 94.56 95 GLU A C 1
ATOM 739 O O . GLU A 1 95 ? -20.070 4.447 16.814 1.00 94.56 95 GLU A O 1
ATOM 744 N N . ILE A 1 96 ? -18.241 5.092 15.692 1.00 95.88 96 ILE A N 1
ATOM 745 C CA . ILE A 1 96 ? -18.541 4.325 14.481 1.00 95.88 96 ILE A CA 1
ATOM 746 C C . ILE A 1 96 ? -17.455 3.269 14.297 1.00 95.88 96 ILE A C 1
ATOM 748 O O . ILE A 1 96 ? -16.277 3.640 14.338 1.00 95.88 96 ILE A O 1
ATOM 752 N N . PRO A 1 97 ? -17.823 1.995 14.043 1.00 96.31 97 PRO A N 1
ATOM 753 C CA . PRO A 1 97 ? -16.859 0.920 13.870 1.00 96.31 97 PRO A CA 1
ATOM 754 C C . PRO A 1 97 ? -15.770 1.280 12.857 1.00 96.31 97 PRO A C 1
ATOM 756 O O . PRO A 1 97 ? -16.046 1.538 11.681 1.00 96.31 97 PRO A O 1
ATOM 759 N N . SER A 1 98 ? -14.529 1.293 13.329 1.00 96.88 98 SER A N 1
ATOM 760 C CA . SER A 1 98 ? -13.351 1.728 12.589 1.00 96.88 98 SER A CA 1
ATOM 761 C C . SER A 1 98 ? -12.298 0.624 12.572 1.00 96.88 98 SER A C 1
ATOM 763 O O . SER A 1 98 ? -11.737 0.267 13.607 1.00 96.88 98 SER A O 1
ATOM 765 N N . ALA A 1 99 ? -11.981 0.107 11.387 1.00 95.25 99 ALA A N 1
ATOM 766 C CA . ALA A 1 99 ? -10.906 -0.857 11.183 1.00 95.25 99 ALA A CA 1
ATOM 767 C C . ALA A 1 99 ? -9.689 -0.192 10.526 1.00 95.25 99 ALA A C 1
ATOM 769 O O . ALA A 1 99 ? -9.829 0.585 9.579 1.00 95.25 99 ALA A O 1
ATOM 770 N N . ILE A 1 100 ? -8.483 -0.532 10.983 1.00 93.75 100 ILE A N 1
ATOM 771 C CA . ILE A 1 100 ? -7.231 -0.136 10.326 1.00 93.75 100 ILE A CA 1
ATOM 772 C C . ILE A 1 100 ? -6.578 -1.332 9.651 1.00 93.75 100 ILE A C 1
ATOM 774 O O . ILE A 1 100 ? -6.415 -2.392 10.249 1.00 93.75 100 ILE A O 1
ATOM 778 N N . ILE A 1 101 ? -6.150 -1.142 8.411 1.00 91.25 101 ILE A N 1
ATOM 779 C CA . ILE A 1 101 ? -5.333 -2.092 7.674 1.00 91.25 101 ILE A CA 1
ATOM 780 C C . ILE A 1 101 ? -3.865 -1.732 7.881 1.00 91.25 101 ILE A C 1
ATOM 782 O O . ILE A 1 101 ? -3.439 -0.616 7.573 1.00 91.25 101 ILE A O 1
ATOM 786 N N . CYS A 1 102 ? -3.085 -2.670 8.420 1.00 84.88 102 CYS A N 1
ATOM 787 C CA . CYS A 1 102 ? -1.654 -2.477 8.635 1.00 84.88 102 CYS A CA 1
ATOM 788 C C . CYS A 1 102 ? -0.884 -3.807 8.639 1.00 84.88 102 CYS A C 1
ATOM 790 O O . CYS A 1 102 ? -1.312 -4.789 9.239 1.00 84.88 102 CYS A O 1
ATOM 792 N N . HIS A 1 103 ? 0.291 -3.814 8.000 1.00 70.88 103 HIS A N 1
ATOM 793 C CA . HIS A 1 103 ? 1.210 -4.963 7.969 1.00 70.88 103 HIS A CA 1
ATO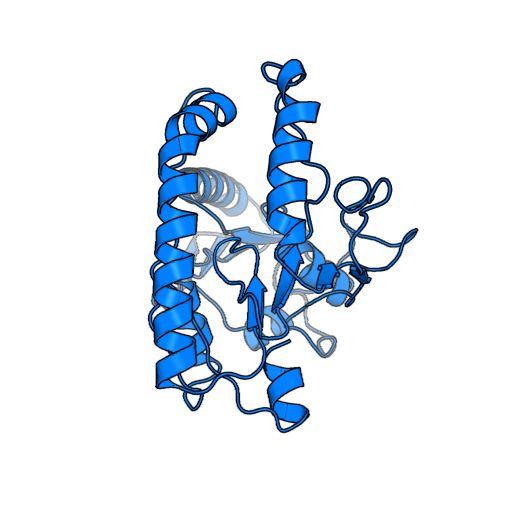M 794 C C . HIS A 1 103 ? 2.418 -4.816 8.901 1.00 70.88 103 HIS A C 1
ATOM 796 O O . HIS A 1 103 ? 3.074 -5.803 9.220 1.00 70.88 103 HIS A O 1
ATOM 802 N N . GLN A 1 104 ? 2.765 -3.585 9.284 1.00 65.69 104 GLN A N 1
ATOM 803 C CA . GLN A 1 104 ? 3.986 -3.274 10.026 1.00 65.69 104 GLN A CA 1
ATOM 804 C C . GLN A 1 104 ? 3.626 -2.880 11.450 1.00 65.69 104 GLN A C 1
ATOM 806 O O . GLN A 1 104 ? 3.504 -1.701 11.774 1.00 65.69 104 GLN A O 1
ATOM 811 N N . ILE A 1 105 ? 3.429 -3.883 12.296 1.00 63.91 105 ILE A N 1
ATOM 812 C CA . ILE A 1 105 ? 3.012 -3.672 13.688 1.00 63.91 105 ILE A CA 1
ATOM 813 C C . ILE A 1 105 ? 4.242 -3.473 14.576 1.00 63.91 105 ILE A C 1
ATOM 815 O O . ILE A 1 105 ? 4.204 -2.724 15.550 1.00 63.91 105 ILE A O 1
ATOM 819 N N . ASN A 1 106 ? 5.367 -4.080 14.196 1.00 64.88 106 ASN A N 1
ATOM 820 C CA . ASN A 1 106 ? 6.646 -3.884 14.858 1.00 64.88 106 ASN A CA 1
ATOM 821 C C . ASN A 1 106 ? 7.514 -2.891 14.069 1.00 64.88 106 ASN A C 1
ATOM 823 O O . ASN A 1 106 ? 8.198 -3.262 13.111 1.00 64.88 106 ASN A O 1
ATOM 827 N N . ILE A 1 107 ? 7.467 -1.612 14.454 1.00 66.00 107 ILE A N 1
ATOM 828 C CA . ILE A 1 107 ? 8.311 -0.571 13.853 1.00 66.00 107 ILE A CA 1
ATOM 829 C C . ILE A 1 107 ? 9.773 -0.858 14.206 1.00 66.00 107 ILE A C 1
ATOM 831 O O . ILE A 1 107 ? 10.205 -0.641 15.336 1.00 66.00 107 ILE A O 1
ATOM 835 N N . GLN A 1 108 ? 10.555 -1.293 13.219 1.00 65.31 108 GLN A N 1
ATOM 836 C CA . GLN A 1 108 ? 12.002 -1.432 13.369 1.00 65.31 108 GLN A CA 1
ATOM 837 C C . GLN A 1 108 ? 12.666 -0.089 13.078 1.00 65.31 108 GLN A C 1
ATOM 839 O O . GLN A 1 108 ? 12.638 0.404 11.944 1.00 65.31 108 GLN A O 1
ATOM 844 N N . ALA A 1 109 ? 13.264 0.526 14.096 1.00 65.56 109 ALA A N 1
ATOM 845 C CA . ALA A 1 109 ? 14.019 1.748 13.889 1.00 65.56 109 ALA A CA 1
ATOM 846 C C . ALA A 1 109 ? 15.405 1.402 13.325 1.00 65.56 109 ALA A C 1
ATOM 848 O O . ALA A 1 109 ? 16.000 0.366 13.619 1.00 65.56 109 ALA A O 1
ATOM 849 N N . GLY A 1 110 ? 15.970 2.296 12.509 1.00 66.62 110 GLY A N 1
ATOM 850 C CA . GLY A 1 110 ? 17.363 2.138 12.086 1.00 66.62 110 GLY A CA 1
ATOM 851 C C . GLY A 1 110 ? 18.304 2.091 13.297 1.00 66.62 110 GLY A C 1
ATOM 852 O O . GLY A 1 110 ? 18.013 2.682 14.336 1.00 66.62 110 GLY A O 1
ATOM 853 N N . LYS A 1 111 ? 19.468 1.442 13.150 1.00 72.19 111 LYS A N 1
ATOM 854 C CA . LYS A 1 111 ? 20.435 1.188 14.243 1.00 72.19 111 LYS A CA 1
ATOM 855 C C . LYS A 1 111 ? 20.719 2.404 15.141 1.00 72.19 111 LYS A C 1
ATOM 857 O O . LYS A 1 111 ? 20.904 2.238 16.341 1.00 72.19 111 LYS A O 1
ATOM 862 N N . SER A 1 112 ? 20.739 3.613 14.578 1.00 70.19 112 SER A N 1
ATOM 863 C CA . SER A 1 112 ? 20.998 4.865 15.302 1.00 70.19 112 SER A CA 1
ATOM 864 C C . SER A 1 112 ? 19.856 5.339 16.207 1.00 70.19 112 SER A C 1
ATOM 866 O O . SER A 1 112 ? 20.110 6.098 17.134 1.00 70.19 112 SER A O 1
ATOM 868 N N . LEU A 1 113 ? 18.616 4.914 15.957 1.00 71.00 113 LEU A N 1
ATOM 869 C CA . LEU A 1 113 ? 17.425 5.287 16.730 1.00 71.00 113 LEU A CA 1
ATOM 870 C C . LEU A 1 113 ? 16.845 4.101 17.509 1.00 71.00 113 LEU A C 1
ATOM 872 O O . LEU A 1 113 ? 15.741 4.203 18.034 1.00 71.00 113 LEU A O 1
ATOM 876 N N . ARG A 1 114 ? 17.587 2.992 17.627 1.00 76.50 114 ARG A N 1
ATOM 877 C CA . ARG A 1 114 ? 17.121 1.773 18.306 1.00 76.50 114 ARG A CA 1
ATOM 878 C C . ARG A 1 114 ? 16.670 2.029 19.749 1.00 76.50 114 ARG A C 1
ATOM 880 O O . ARG A 1 114 ? 15.712 1.440 20.224 1.00 76.50 114 ARG A O 1
ATOM 887 N N . PHE A 1 115 ? 17.323 2.963 20.442 1.00 78.56 115 PHE A N 1
ATOM 888 C CA . PHE A 1 115 ? 16.951 3.351 21.808 1.00 78.56 115 PHE A CA 1
ATOM 889 C C . PHE A 1 115 ? 15.564 4.021 21.905 1.00 78.56 115 PHE A C 1
ATOM 891 O O . PHE A 1 115 ? 14.989 4.064 22.989 1.00 78.56 115 PHE A O 1
ATOM 898 N N . LEU A 1 116 ? 15.018 4.524 20.789 1.00 80.12 116 LEU A N 1
ATOM 899 C CA . LEU A 1 116 ? 13.671 5.095 20.702 1.00 80.12 116 LEU A CA 1
ATOM 900 C C . LEU A 1 116 ? 12.604 4.067 20.315 1.00 80.12 116 LEU A C 1
ATOM 902 O O . LEU A 1 116 ? 11.426 4.410 20.347 1.00 80.12 116 LEU A O 1
ATOM 906 N N . GLU A 1 117 ? 12.965 2.829 19.967 1.00 77.50 117 GLU A N 1
ATOM 907 C CA . GLU A 1 117 ? 11.997 1.802 19.549 1.00 77.50 117 GLU A CA 1
ATOM 908 C C . GLU A 1 117 ? 10.858 1.598 20.552 1.00 77.50 117 GLU A C 1
ATOM 910 O O . GLU A 1 117 ? 9.709 1.628 20.117 1.00 77.50 117 GLU A O 1
ATOM 915 N N . PRO A 1 118 ? 11.095 1.494 21.878 1.00 79.94 118 PRO A N 1
ATOM 916 C CA . PRO A 1 118 ? 9.997 1.328 22.830 1.00 79.94 118 PRO A CA 1
ATOM 917 C C . PRO A 1 118 ? 9.034 2.521 22.836 1.00 79.94 118 PRO A C 1
ATOM 919 O O . PRO A 1 118 ? 7.824 2.352 22.976 1.00 79.94 118 PRO A O 1
ATOM 922 N N . LEU A 1 119 ? 9.563 3.736 22.659 1.00 83.00 119 LEU A N 1
ATOM 923 C CA . LEU A 1 119 ? 8.757 4.952 22.579 1.00 83.00 119 LEU A CA 1
ATOM 924 C C . LEU A 1 119 ? 7.947 4.989 21.280 1.00 83.00 119 LEU A C 1
ATOM 926 O O . LEU A 1 119 ? 6.752 5.269 21.320 1.00 83.00 119 LEU A O 1
ATOM 930 N N . LEU A 1 120 ? 8.578 4.692 20.142 1.00 79.12 120 LEU A N 1
ATOM 931 C CA . LEU A 1 120 ? 7.918 4.646 18.835 1.00 79.12 120 LEU A CA 1
ATOM 932 C C . LEU A 1 120 ? 6.825 3.579 18.808 1.00 79.12 120 LEU A C 1
ATOM 934 O O . LEU A 1 120 ? 5.713 3.864 18.369 1.00 79.12 120 LEU A O 1
ATOM 938 N N . LEU A 1 121 ? 7.109 2.396 19.353 1.00 78.81 121 LEU A N 1
ATOM 939 C CA . LEU A 1 121 ? 6.142 1.316 19.492 1.00 78.81 121 LEU A CA 1
ATOM 940 C C . LEU A 1 121 ? 4.971 1.738 20.380 1.00 78.81 121 LEU A C 1
ATOM 942 O O . LEU A 1 121 ? 3.823 1.511 20.016 1.00 78.81 121 LEU A O 1
ATOM 946 N N . ARG A 1 122 ? 5.225 2.407 21.512 1.00 82.44 122 ARG A N 1
ATOM 947 C CA . ARG A 1 122 ? 4.156 2.925 22.380 1.00 82.44 122 ARG A CA 1
ATOM 948 C C . ARG A 1 122 ? 3.292 3.964 21.668 1.00 82.44 122 ARG A C 1
ATOM 950 O O . ARG A 1 122 ? 2.072 3.896 21.752 1.00 82.44 122 ARG A O 1
ATOM 957 N N . LEU A 1 123 ? 3.902 4.917 20.965 1.00 82.69 123 LEU A N 1
ATOM 958 C CA . LEU A 1 123 ? 3.169 5.934 20.206 1.00 82.69 123 LEU A CA 1
ATOM 959 C C . LEU A 1 123 ? 2.326 5.306 19.095 1.00 82.69 123 LEU A C 1
ATOM 961 O O . LEU A 1 123 ? 1.182 5.706 18.900 1.00 82.69 123 LEU A O 1
ATOM 965 N N . HIS A 1 124 ? 2.870 4.312 18.397 1.00 83.38 124 HIS A N 1
ATOM 966 C CA . HIS A 1 124 ? 2.161 3.573 17.359 1.00 83.38 124 HIS A CA 1
ATOM 967 C C . HIS A 1 124 ? 1.004 2.753 17.931 1.00 83.38 124 HIS A C 1
ATOM 969 O O . HIS A 1 124 ? -0.119 2.898 17.453 1.00 83.38 124 HIS A O 1
ATOM 975 N N . LYS A 1 125 ? 1.228 2.002 19.018 1.00 82.38 125 LYS A N 1
ATOM 976 C CA . LYS A 1 125 ? 0.175 1.270 19.741 1.00 82.38 125 LYS A CA 1
ATOM 977 C C . LYS A 1 125 ? -0.951 2.198 20.199 1.00 82.38 125 LYS A C 1
ATOM 979 O O . LYS A 1 125 ? -2.107 1.912 19.918 1.00 82.38 125 LYS A O 1
ATOM 984 N N . ASN A 1 126 ? -0.629 3.347 20.797 1.00 86.50 126 ASN A N 1
ATOM 985 C CA . ASN A 1 126 ? -1.632 4.337 21.208 1.00 86.50 126 ASN A CA 1
ATOM 986 C C . ASN A 1 126 ? -2.488 4.843 20.033 1.00 86.50 126 ASN A C 1
ATOM 988 O O . ASN A 1 126 ? -3.630 5.246 20.233 1.00 86.50 126 ASN A O 1
ATOM 992 N N . ARG A 1 127 ? -1.938 4.879 18.813 1.00 87.69 127 ARG A N 1
ATOM 993 C CA . ARG A 1 127 ? -2.690 5.264 17.610 1.00 87.69 127 ARG A CA 1
ATOM 994 C C . ARG A 1 127 ? -3.541 4.115 17.085 1.00 87.69 127 ARG A C 1
ATOM 996 O O . ARG A 1 127 ? -4.676 4.360 16.702 1.00 87.69 127 ARG A O 1
ATOM 1003 N N . LEU A 1 128 ? -3.029 2.885 17.112 1.00 88.69 128 LEU A N 1
ATOM 1004 C CA . LEU A 1 128 ? -3.802 1.691 16.761 1.00 88.69 128 LEU A CA 1
ATOM 1005 C C . LEU A 1 128 ? -4.999 1.490 17.700 1.00 88.69 128 LEU A C 1
ATOM 1007 O O . LEU A 1 128 ? -6.068 1.135 17.233 1.00 88.69 128 LEU A O 1
ATOM 1011 N N . GLN A 1 129 ? -4.857 1.803 18.991 1.00 88.88 129 GLN A N 1
ATOM 1012 C CA . GLN A 1 129 ? -5.925 1.700 20.004 1.00 88.88 129 GLN A CA 1
ATOM 1013 C C . GLN A 1 129 ? -7.100 2.658 19.799 1.00 88.88 129 GLN A C 1
ATOM 1015 O O . GLN A 1 129 ? -8.083 2.572 20.526 1.00 88.88 129 GLN A O 1
ATOM 1020 N N . LYS A 1 130 ? -7.018 3.565 18.822 1.00 91.81 130 LYS A N 1
ATOM 1021 C CA . LYS A 1 130 ? -8.152 4.398 18.419 1.00 91.81 130 LYS A CA 1
ATOM 1022 C C . LYS A 1 130 ? -9.114 3.695 17.453 1.00 91.81 130 LYS A C 1
ATOM 1024 O O . LYS A 1 130 ? -10.140 4.272 17.114 1.00 91.81 130 LYS A O 1
ATOM 1029 N N . PHE A 1 131 ? -8.750 2.504 16.984 1.00 94.06 131 PHE A N 1
ATOM 1030 C CA . PHE A 1 131 ? -9.541 1.667 16.090 1.00 94.06 131 PHE A CA 1
ATOM 1031 C C . PHE A 1 131 ? -10.140 0.493 16.868 1.00 94.06 131 PHE A C 1
ATOM 1033 O O . PHE A 1 131 ? -9.550 0.027 17.841 1.00 94.06 131 PHE A O 1
ATOM 1040 N N . ASP A 1 132 ? -11.283 -0.010 16.413 1.00 94.44 132 ASP A N 1
ATOM 1041 C CA . ASP A 1 132 ? -11.954 -1.167 17.012 1.00 94.44 132 ASP A CA 1
ATOM 1042 C C . ASP A 1 132 ? -11.301 -2.485 16.583 1.00 94.44 132 ASP A C 1
ATOM 1044 O O . ASP A 1 132 ? -11.234 -3.443 17.356 1.00 94.44 132 ASP A O 1
ATOM 1048 N N . GLU A 1 133 ? -10.796 -2.536 15.345 1.00 92.69 133 GLU A N 1
ATOM 1049 C CA . GLU A 1 133 ? -10.149 -3.720 14.787 1.00 92.69 133 GLU A CA 1
ATOM 1050 C C . GLU A 1 133 ? -8.885 -3.387 13.986 1.00 92.69 133 GLU A C 1
ATOM 1052 O O . GLU A 1 133 ? -8.819 -2.419 13.225 1.00 92.69 133 GLU A O 1
ATOM 1057 N N . LEU A 1 134 ? -7.888 -4.264 14.101 1.00 91.25 134 LEU A N 1
ATOM 1058 C CA . LEU A 1 134 ? -6.697 -4.275 13.258 1.00 91.25 134 LEU A CA 1
ATOM 1059 C C . LEU A 1 134 ? -6.786 -5.406 12.230 1.00 91.25 134 LEU A C 1
ATOM 1061 O O . LEU A 1 134 ? -6.806 -6.590 12.572 1.00 91.25 134 LEU A O 1
ATOM 1065 N N . TRP A 1 135 ? -6.802 -5.054 10.954 1.00 91.81 135 TRP A N 1
ATOM 1066 C CA . TRP A 1 135 ? -6.802 -6.000 9.848 1.00 91.81 135 TRP A CA 1
ATOM 1067 C C . TRP A 1 135 ? -5.402 -6.126 9.259 1.00 91.81 135 TRP A C 1
ATOM 1069 O O . TRP A 1 135 ? -4.774 -5.148 8.861 1.00 91.81 135 TRP A O 1
ATOM 1079 N N . ILE A 1 136 ? -4.918 -7.360 9.196 1.00 87.94 136 ILE A N 1
ATOM 1080 C CA . ILE A 1 136 ? -3.574 -7.704 8.740 1.00 87.94 136 ILE A CA 1
ATOM 1081 C C . ILE A 1 136 ? -3.734 -8.439 7.416 1.00 87.94 136 ILE A C 1
ATOM 1083 O O . ILE A 1 136 ? -4.215 -9.578 7.422 1.00 87.94 136 ILE A O 1
ATOM 1087 N N . PRO A 1 137 ? -3.372 -7.827 6.277 1.00 88.38 137 PRO A N 1
ATOM 1088 C CA . PRO A 1 137 ? -3.492 -8.477 4.974 1.00 88.38 137 PRO A CA 1
ATOM 1089 C C . PRO A 1 137 ? -2.351 -9.461 4.713 1.00 88.38 137 PRO A C 1
ATOM 1091 O O . PRO A 1 137 ? -1.606 -9.364 3.747 1.00 88.38 137 PRO A O 1
ATOM 1094 N N . ASP A 1 138 ? -2.196 -10.408 5.626 1.00 86.94 138 ASP A N 1
ATOM 1095 C CA . ASP A 1 138 ? -1.232 -11.488 5.535 1.00 86.94 138 ASP A CA 1
ATOM 1096 C C . ASP A 1 138 ? -1.928 -12.821 5.823 1.00 86.94 138 ASP A C 1
ATOM 1098 O O . ASP A 1 138 ? -3.037 -12.879 6.372 1.00 86.94 138 ASP A O 1
ATOM 1102 N N . LEU A 1 139 ? -1.264 -13.910 5.460 1.00 85.44 139 LEU A N 1
ATOM 1103 C CA . LEU A 1 139 ? -1.601 -15.239 5.938 1.00 85.44 139 LEU A CA 1
ATOM 1104 C C . LEU A 1 139 ? -1.335 -15.327 7.443 1.00 85.44 139 LEU A C 1
ATOM 1106 O O . LEU A 1 139 ? -0.521 -14.596 8.003 1.00 85.44 139 LEU A O 1
ATOM 1110 N N . LYS A 1 140 ? -2.028 -16.245 8.117 1.00 83.81 140 LYS A N 1
ATOM 1111 C CA . LYS A 1 140 ? -1.733 -16.532 9.522 1.00 83.81 140 LYS A CA 1
ATOM 1112 C C . LYS A 1 140 ? -0.357 -17.206 9.633 1.00 83.81 140 LYS A C 1
ATOM 1114 O O . LYS A 1 140 ? -0.022 -18.031 8.773 1.00 83.81 140 LYS A O 1
ATOM 1119 N N . PRO A 1 141 ? 0.414 -16.931 10.701 1.00 80.44 141 PRO A N 1
ATOM 1120 C CA . PRO A 1 141 ? 1.601 -17.715 11.017 1.00 80.44 141 PRO A CA 1
ATOM 1121 C C . PRO A 1 141 ? 1.275 -19.221 11.042 1.00 80.44 141 PRO A C 1
ATOM 1123 O O . PRO A 1 141 ? 0.190 -19.594 11.501 1.00 80.44 141 PRO A O 1
ATOM 1126 N N . PRO A 1 142 ? 2.174 -20.093 10.551 1.00 79.31 142 PRO A N 1
ATOM 1127 C CA . PRO A 1 142 ? 3.563 -19.816 10.160 1.00 79.31 142 PRO A CA 1
ATOM 1128 C C . PRO A 1 142 ? 3.764 -19.425 8.681 1.00 79.31 142 PRO A C 1
ATOM 1130 O O . PRO A 1 142 ? 4.901 -19.345 8.230 1.00 79.31 142 PRO A O 1
ATOM 1133 N N . HIS A 1 143 ? 2.695 -19.227 7.904 1.00 80.88 143 HIS A N 1
ATOM 1134 C CA . HIS A 1 143 ? 2.775 -19.036 6.446 1.00 80.88 143 HIS A CA 1
ATOM 1135 C C . HIS A 1 143 ? 2.758 -17.565 6.005 1.00 80.88 143 HIS A C 1
ATOM 1137 O O . HIS A 1 143 ? 2.532 -17.279 4.834 1.00 80.88 143 HIS A O 1
ATOM 1143 N N . ASN A 1 144 ? 2.942 -16.627 6.931 1.00 80.25 144 ASN A N 1
ATOM 1144 C CA . ASN A 1 144 ? 2.855 -15.196 6.665 1.00 80.25 144 ASN A CA 1
ATOM 1145 C C . ASN A 1 144 ? 4.045 -14.688 5.830 1.00 80.25 144 ASN A C 1
ATOM 1147 O O . ASN A 1 144 ? 5.197 -15.027 6.100 1.00 80.25 144 ASN A O 1
ATOM 1151 N N . LEU A 1 145 ? 3.778 -13.830 4.844 1.00 75.25 145 LEU A N 1
ATOM 1152 C CA . LEU A 1 145 ? 4.793 -13.276 3.938 1.00 75.25 145 LEU A CA 1
ATOM 1153 C C . LEU A 1 145 ? 5.662 -12.210 4.613 1.00 75.25 145 LEU A C 1
ATOM 1155 O O . LEU A 1 145 ? 6.818 -12.011 4.250 1.00 75.25 145 LEU A O 1
ATOM 1159 N N . SER A 1 146 ? 5.118 -11.492 5.594 1.00 71.06 146 SER A N 1
ATOM 1160 C CA . SER A 1 146 ? 5.824 -10.400 6.281 1.00 71.06 146 SER A CA 1
ATOM 1161 C C . SER A 1 146 ? 6.775 -10.875 7.390 1.00 71.06 146 SER A C 1
ATOM 1163 O O . SER A 1 146 ? 7.531 -10.067 7.944 1.00 71.06 146 SER A O 1
ATOM 1165 N N . GLY A 1 147 ? 6.764 -12.169 7.728 1.00 74.12 147 GLY A N 1
ATOM 1166 C CA . GLY A 1 147 ? 7.585 -12.747 8.790 1.00 74.12 147 GLY A CA 1
ATOM 1167 C C . GLY A 1 147 ? 7.414 -12.011 10.125 1.00 74.12 147 GLY A C 1
ATOM 1168 O O . GLY A 1 147 ? 6.307 -11.824 10.621 1.00 74.12 147 GLY A O 1
ATOM 1169 N N . LYS A 1 148 ? 8.522 -11.543 10.708 1.00 66.62 148 LYS A N 1
ATOM 1170 C CA . LYS A 1 148 ? 8.515 -10.855 12.014 1.00 66.62 148 LYS A CA 1
ATOM 1171 C C . LYS A 1 148 ? 7.877 -9.459 12.002 1.00 66.62 148 LYS A C 1
ATOM 1173 O O . LYS A 1 148 ? 7.718 -8.860 13.061 1.00 66.62 148 LYS A O 1
ATOM 1178 N N . LEU A 1 149 ? 7.557 -8.897 10.834 1.00 63.38 149 LEU A N 1
ATOM 1179 C CA . LEU A 1 149 ? 6.961 -7.555 10.741 1.00 63.38 149 LEU A CA 1
ATOM 1180 C C . LEU A 1 149 ? 5.474 -7.549 11.130 1.00 63.38 149 LEU A C 1
ATOM 1182 O O . LEU A 1 149 ? 5.010 -6.555 11.698 1.00 63.38 149 LEU A O 1
ATOM 1186 N N . SER A 1 150 ? 4.769 -8.660 10.886 1.00 60.47 150 SER A N 1
ATOM 1187 C CA . SER A 1 150 ? 3.412 -8.904 11.390 1.00 60.47 150 SER A CA 1
ATOM 1188 C C . SER A 1 150 ? 3.382 -9.735 12.670 1.00 60.47 150 SER A C 1
ATOM 1190 O O . SER A 1 150 ? 2.292 -10.064 13.135 1.00 60.47 150 SER A O 1
ATOM 1192 N N . GLU A 1 151 ? 4.535 -10.115 13.240 1.00 65.88 151 GLU A N 1
ATOM 1193 C CA . GLU A 1 151 ? 4.563 -10.747 14.560 1.00 65.88 151 GLU A CA 1
ATOM 1194 C C . GLU A 1 151 ? 4.106 -9.719 15.587 1.00 65.88 151 GLU A C 1
ATOM 1196 O O . GLU A 1 151 ? 4.832 -8.806 15.991 1.00 65.88 151 GLU A O 1
ATOM 1201 N N . ILE A 1 152 ? 2.856 -9.868 15.996 1.00 62.25 152 ILE A N 1
ATOM 1202 C CA . ILE A 1 152 ? 2.305 -9.090 17.078 1.00 62.25 152 ILE A CA 1
ATOM 1203 C C . ILE A 1 152 ? 2.764 -9.741 18.375 1.00 62.25 152 ILE A C 1
ATOM 1205 O O . ILE A 1 152 ? 2.245 -10.780 18.777 1.00 62.25 152 ILE A O 1
ATOM 1209 N N . ALA A 1 153 ? 3.707 -9.102 19.062 1.00 52.69 153 ALA A N 1
ATOM 1210 C CA . ALA A 1 153 ? 3.842 -9.300 20.496 1.00 52.69 153 ALA A CA 1
ATOM 1211 C C . ALA A 1 153 ? 2.590 -8.695 21.148 1.00 52.69 153 ALA A C 1
ATOM 1213 O O . ALA A 1 153 ? 2.549 -7.480 21.358 1.00 52.69 153 ALA A O 1
ATOM 1214 N N . GLU A 1 154 ? 1.558 -9.528 21.321 1.00 50.75 154 GLU A N 1
ATOM 1215 C CA . GLU A 1 154 ? 0.321 -9.260 22.067 1.00 50.75 154 GLU A CA 1
ATOM 1216 C C . GLU A 1 154 ? -0.176 -7.813 21.886 1.00 50.75 154 GLU A C 1
ATOM 1218 O O . GLU A 1 154 ? 0.111 -6.905 22.671 1.00 50.75 154 GLU A O 1
ATOM 1223 N N . ALA A 1 155 ? -0.866 -7.545 20.777 1.00 52.84 155 ALA A N 1
ATOM 1224 C CA . ALA A 1 155 ? -1.628 -6.313 20.676 1.00 52.84 155 ALA A CA 1
ATOM 1225 C C . ALA A 1 155 ? -2.862 -6.509 21.547 1.00 52.84 155 ALA A C 1
ATOM 1227 O O . ALA A 1 155 ? -3.642 -7.423 21.295 1.00 52.84 155 ALA A O 1
ATOM 1228 N N . ASP A 1 156 ? -3.070 -5.604 22.498 1.00 66.75 156 ASP A N 1
ATOM 1229 C CA . ASP A 1 156 ? -4.306 -5.487 23.283 1.00 66.75 156 ASP A CA 1
ATOM 1230 C C . ASP A 1 156 ? -5.531 -5.091 22.422 1.00 66.75 156 ASP A C 1
ATOM 1232 O O . ASP A 1 156 ? -6.560 -4.683 22.952 1.00 66.75 156 ASP A O 1
ATOM 1236 N N . LEU A 1 157 ? -5.422 -5.168 21.089 1.00 72.81 157 LEU A N 1
ATOM 1237 C CA . LEU A 1 157 ? -6.495 -4.910 20.136 1.00 72.81 157 LEU A CA 1
ATOM 1238 C C . LEU A 1 157 ? -7.011 -6.207 19.509 1.00 72.81 157 LEU A C 1
ATOM 1240 O O . LEU A 1 157 ? -6.207 -7.064 19.108 1.00 72.81 157 LEU A O 1
ATOM 1244 N N . PRO A 1 158 ? -8.334 -6.302 19.288 1.00 86.31 158 PRO A N 1
ATOM 1245 C CA . PRO A 1 158 ? -8.900 -7.270 18.365 1.00 86.31 158 PRO A CA 1
ATOM 1246 C C . PRO A 1 158 ? -8.220 -7.153 16.997 1.00 86.31 158 PRO A C 1
ATOM 1248 O O . PRO A 1 158 ? -8.197 -6.088 16.380 1.00 86.31 158 PRO A O 1
ATOM 1251 N N . HIS A 1 159 ? -7.644 -8.252 16.513 1.00 86.56 159 HIS A N 1
ATOM 1252 C CA . HIS A 1 159 ? -6.971 -8.278 15.220 1.00 86.56 159 HIS A CA 1
ATOM 1253 C C . HIS A 1 159 ? -7.358 -9.508 14.407 1.00 86.56 159 HIS A C 1
ATOM 1255 O O . HIS A 1 159 ? -7.650 -10.580 14.944 1.00 86.56 159 HIS A O 1
ATOM 1261 N N . LYS A 1 160 ? -7.357 -9.355 13.083 1.00 88.50 160 LYS A N 1
ATOM 1262 C CA . LYS A 1 160 ? -7.735 -10.403 12.134 1.00 88.50 160 LYS A CA 1
ATOM 1263 C C . LYS A 1 160 ? -6.747 -10.440 10.982 1.00 88.50 160 LYS A C 1
ATOM 1265 O O . LYS A 1 160 ? -6.436 -9.418 10.381 1.00 88.50 160 LYS A O 1
ATOM 1270 N N . HIS A 1 161 ? -6.298 -11.643 10.647 1.00 87.50 161 HIS A N 1
ATOM 1271 C CA . HIS A 1 161 ? -5.615 -11.884 9.382 1.00 87.50 161 HIS A CA 1
ATOM 1272 C C . HIS A 1 161 ? -6.682 -12.017 8.299 1.00 87.50 161 HIS A C 1
ATOM 1274 O O . HIS A 1 161 ? -7.481 -12.955 8.350 1.00 87.50 161 HIS A O 1
ATOM 1280 N N . ILE A 1 162 ? -6.713 -11.073 7.362 1.00 89.56 162 ILE A N 1
ATOM 1281 C CA . ILE A 1 162 ? -7.703 -11.034 6.274 1.00 89.56 162 ILE A CA 1
ATOM 1282 C C . ILE A 1 162 ? -7.200 -11.733 5.002 1.00 89.56 162 ILE A C 1
ATOM 1284 O O . ILE A 1 162 ? -7.885 -11.729 3.983 1.00 89.56 162 ILE A O 1
ATOM 1288 N N . GLY A 1 163 ? -6.027 -12.371 5.079 1.00 87.31 163 GLY A N 1
ATOM 1289 C CA . GLY A 1 163 ? -5.395 -13.057 3.961 1.00 87.31 163 GLY A CA 1
ATOM 1290 C C . GLY A 1 163 ? -4.721 -12.097 2.986 1.00 87.31 163 GLY A C 1
ATOM 1291 O O . GLY A 1 163 ? -4.664 -10.885 3.199 1.00 87.31 163 GLY A O 1
ATOM 1292 N N . LEU A 1 164 ? -4.190 -12.664 1.906 1.00 85.75 164 LEU A N 1
ATOM 1293 C CA . LEU A 1 164 ? -3.518 -11.897 0.864 1.00 85.75 164 LEU A CA 1
ATOM 1294 C C . LEU A 1 164 ? -4.545 -11.091 0.066 1.00 85.75 164 LEU A C 1
ATOM 1296 O O . LEU A 1 164 ? -5.483 -11.646 -0.507 1.00 85.75 164 LEU A O 1
ATOM 1300 N N . LEU A 1 165 ? -4.344 -9.778 -0.005 1.00 84.88 165 LEU A N 1
ATOM 1301 C CA . LEU A 1 165 ? -5.164 -8.888 -0.820 1.00 84.88 165 LEU A CA 1
ATOM 1302 C C . LEU A 1 165 ? -4.513 -8.684 -2.186 1.00 84.88 165 LEU A C 1
ATOM 1304 O O . LEU A 1 165 ? -3.960 -7.621 -2.466 1.00 84.88 165 LEU A O 1
ATOM 1308 N N . SER A 1 166 ? -4.589 -9.706 -3.036 1.00 83.06 166 SER A N 1
ATOM 1309 C CA . SER A 1 166 ? -4.219 -9.561 -4.442 1.00 83.06 166 SER A CA 1
ATOM 1310 C C . SER A 1 166 ? -5.400 -9.066 -5.274 1.00 83.06 166 SER A C 1
ATOM 1312 O O . SER A 1 166 ? -6.565 -9.378 -5.011 1.00 83.06 166 SER A O 1
ATOM 1314 N N . ARG A 1 167 ? -5.092 -8.285 -6.310 1.00 78.06 167 ARG A N 1
ATOM 1315 C CA . ARG A 1 167 ? -6.054 -7.922 -7.364 1.00 78.06 167 ARG A CA 1
ATOM 1316 C C . ARG A 1 167 ? -6.306 -9.061 -8.354 1.00 78.06 167 ARG A C 1
ATOM 1318 O O . ARG A 1 167 ? -7.282 -9.004 -9.098 1.00 78.06 167 ARG A O 1
ATOM 1325 N N . PHE A 1 168 ? -5.456 -10.087 -8.354 1.00 78.75 168 PHE A N 1
ATOM 1326 C CA . PHE A 1 168 ? -5.577 -11.252 -9.221 1.00 78.75 168 PHE A CA 1
ATOM 1327 C C . PHE A 1 168 ? -6.439 -12.321 -8.549 1.00 78.75 168 PHE A C 1
ATOM 1329 O O . PHE A 1 168 ? -6.105 -12.825 -7.483 1.00 78.75 168 PHE A O 1
ATOM 1336 N N . THR A 1 169 ? -7.568 -12.661 -9.173 1.00 68.19 169 THR A N 1
ATOM 1337 C CA . THR A 1 169 ? -8.542 -13.631 -8.641 1.00 68.19 169 THR A CA 1
ATOM 1338 C C . THR A 1 169 ? -8.485 -14.994 -9.328 1.00 68.19 169 THR A C 1
ATOM 1340 O O . THR A 1 169 ? -9.077 -15.954 -8.843 1.00 68.19 169 THR A O 1
ATOM 1343 N N . SER A 1 170 ? -7.773 -15.106 -10.449 1.00 66.94 170 SER A N 1
ATOM 1344 C CA . SER A 1 170 ? -7.629 -16.348 -11.205 1.00 66.94 170 SER A CA 1
ATOM 1345 C C . SER A 1 170 ? -6.222 -16.476 -11.762 1.00 66.94 170 SER A C 1
ATOM 1347 O O . SER A 1 170 ? -5.675 -15.503 -12.286 1.00 66.94 170 SER A O 1
ATOM 1349 N N . LEU A 1 171 ? -5.675 -17.690 -11.713 1.00 63.28 171 LEU A N 1
ATOM 1350 C CA . LEU A 1 171 ? -4.426 -17.999 -12.392 1.00 63.28 171 LEU A CA 1
ATOM 1351 C C . LEU A 1 171 ? -4.598 -17.812 -13.902 1.00 63.28 171 LEU A C 1
ATOM 1353 O O . LEU A 1 171 ? -5.646 -18.176 -14.451 1.00 63.28 171 LEU A O 1
ATOM 1357 N N . PRO A 1 172 ? -3.592 -17.253 -14.586 1.00 63.22 172 PRO A N 1
ATOM 1358 C CA . PRO A 1 172 ? -3.665 -17.131 -16.024 1.00 63.22 172 PRO A CA 1
ATOM 1359 C C . PRO A 1 172 ? -3.747 -18.516 -16.676 1.00 63.22 172 PRO A C 1
ATOM 1361 O O . PRO A 1 172 ? -3.142 -19.490 -16.224 1.00 63.22 172 PRO A O 1
ATOM 1364 N N . LYS A 1 173 ? -4.518 -18.593 -17.767 1.00 66.94 173 LYS A N 1
ATOM 1365 C CA . LYS A 1 173 ? -4.470 -19.718 -18.716 1.00 66.94 173 LYS A CA 1
ATOM 1366 C C . LYS A 1 173 ? -3.015 -19.937 -19.158 1.00 66.94 173 LYS A C 1
ATOM 1368 O O . LYS A 1 173 ? -2.255 -18.973 -19.106 1.00 66.94 173 LYS A O 1
ATOM 1373 N N . PRO A 1 174 ? -2.618 -21.142 -19.611 1.00 63.62 174 PRO A N 1
ATOM 1374 C CA . PRO A 1 174 ? -1.253 -21.379 -20.080 1.00 63.62 174 PRO A CA 1
ATOM 1375 C C . PRO A 1 174 ? -0.821 -20.271 -21.047 1.00 63.62 174 PRO A C 1
ATOM 1377 O O . PRO A 1 174 ? -1.468 -20.038 -22.068 1.00 63.62 174 PRO A O 1
ATOM 1380 N N . ILE A 1 175 ? 0.228 -19.552 -20.654 1.00 74.50 175 ILE A N 1
ATOM 1381 C CA . ILE A 1 175 ? 0.768 -18.404 -21.377 1.00 74.50 175 ILE A CA 1
ATOM 1382 C C . ILE A 1 175 ? 2.008 -18.881 -22.122 1.00 74.50 175 ILE A C 1
ATOM 1384 O O . ILE A 1 175 ? 2.808 -19.632 -21.571 1.00 74.50 175 ILE A O 1
ATOM 1388 N N . GLU A 1 176 ? 2.216 -18.419 -23.347 1.00 83.56 176 GLU A N 1
ATOM 1389 C CA . GLU A 1 176 ? 3.515 -18.567 -23.994 1.00 83.56 176 GLU A CA 1
ATOM 1390 C C . GLU A 1 176 ? 4.537 -17.612 -23.355 1.00 83.56 176 GLU A C 1
ATOM 1392 O O . GLU A 1 176 ? 4.275 -16.422 -23.153 1.00 83.56 176 GLU A O 1
ATOM 1397 N N . LYS A 1 177 ? 5.725 -18.122 -23.023 1.00 87.62 177 LYS A N 1
ATOM 1398 C CA . LYS A 1 177 ? 6.782 -17.316 -22.405 1.00 87.62 177 LYS A CA 1
ATOM 1399 C C . LYS A 1 177 ? 7.325 -16.284 -23.398 1.00 87.62 177 LYS A C 1
ATOM 1401 O O . LYS A 1 177 ? 8.163 -16.598 -24.236 1.00 87.62 177 LYS A O 1
ATOM 1406 N N . LYS A 1 178 ? 6.887 -15.029 -23.260 1.00 90.50 178 LYS A N 1
ATOM 1407 C CA . LYS A 1 178 ? 7.312 -13.916 -24.127 1.00 90.50 178 LYS A CA 1
ATOM 1408 C C . LYS A 1 178 ? 8.614 -13.240 -23.688 1.00 90.50 178 LYS A C 1
ATOM 1410 O O . LYS A 1 178 ? 9.379 -12.777 -24.529 1.00 90.50 178 LYS A O 1
ATOM 1415 N N . TYR A 1 179 ? 8.853 -13.157 -22.380 1.00 92.75 179 TYR A N 1
ATOM 1416 C CA . TYR A 1 179 ? 10.013 -12.467 -21.814 1.00 92.75 179 TYR A CA 1
ATOM 1417 C C . TYR A 1 179 ? 10.779 -13.380 -20.863 1.00 92.75 179 TYR A C 1
ATOM 1419 O O . TYR A 1 179 ? 10.191 -14.088 -20.040 1.00 92.75 179 TYR A O 1
ATOM 1427 N N . HIS A 1 180 ? 12.104 -13.330 -20.955 1.00 93.12 180 HIS A N 1
ATOM 1428 C CA . HIS A 1 180 ? 12.988 -13.983 -20.002 1.00 93.12 180 HIS A CA 1
ATOM 1429 C C . HIS A 1 180 ? 13.001 -13.243 -18.665 1.00 93.12 180 HIS A C 1
ATOM 1431 O O . HIS A 1 180 ? 12.955 -13.892 -17.623 1.00 93.12 180 HIS A O 1
ATOM 1437 N N . SER A 1 181 ? 12.994 -11.907 -18.690 1.00 93.88 181 SER A N 1
ATOM 1438 C CA . SER A 1 181 ? 12.976 -11.068 -17.488 1.00 93.88 181 SER A CA 1
ATOM 1439 C C . SER A 1 181 ? 11.947 -9.944 -17.587 1.00 93.88 181 SER A C 1
ATOM 1441 O O . SER A 1 181 ? 11.788 -9.322 -18.637 1.00 93.88 181 SER A O 1
ATOM 1443 N N . ILE A 1 182 ? 11.264 -9.654 -16.481 1.00 93.75 182 ILE A N 1
ATOM 1444 C CA . ILE A 1 182 ? 10.340 -8.526 -16.341 1.00 93.75 182 ILE A CA 1
ATOM 1445 C C . ILE A 1 182 ? 10.758 -7.706 -15.124 1.00 93.75 182 ILE A C 1
ATOM 1447 O O . ILE A 1 182 ? 10.785 -8.216 -14.010 1.00 93.75 182 ILE A O 1
ATOM 1451 N N . ALA A 1 183 ? 11.028 -6.419 -15.314 1.00 93.62 183 ALA A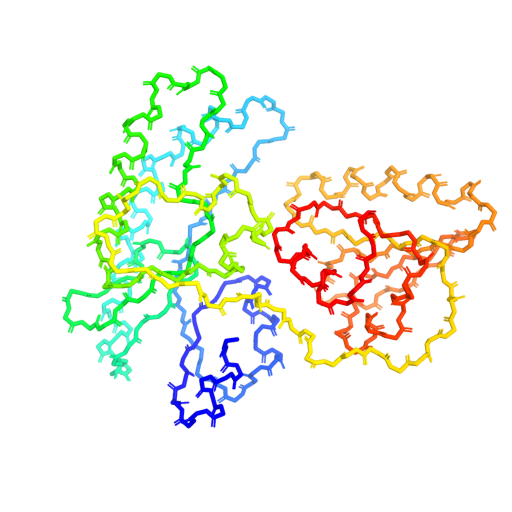 N 1
ATOM 1452 C CA . ALA A 1 183 ? 11.180 -5.467 -14.230 1.00 93.62 183 ALA A CA 1
ATOM 1453 C C . ALA A 1 183 ? 9.860 -4.740 -13.946 1.00 93.62 183 ALA A C 1
ATOM 1455 O O . ALA A 1 183 ? 9.372 -3.979 -14.783 1.00 93.62 183 ALA A O 1
ATOM 1456 N N . LEU A 1 184 ? 9.308 -4.929 -12.748 1.00 90.69 184 LEU A N 1
ATOM 1457 C CA . LEU A 1 184 ? 8.154 -4.193 -12.236 1.00 90.69 184 LEU A CA 1
ATOM 1458 C C . LEU A 1 184 ? 8.646 -3.029 -11.375 1.00 90.69 184 LEU A C 1
ATOM 1460 O O . LEU A 1 184 ? 9.103 -3.216 -10.243 1.00 90.69 184 LEU A O 1
ATOM 1464 N N . LEU A 1 185 ? 8.577 -1.814 -11.918 1.00 89.19 185 LEU A N 1
ATOM 1465 C CA . LEU A 1 185 ? 9.059 -0.618 -11.238 1.00 89.19 185 LEU A CA 1
ATOM 1466 C C . LEU A 1 185 ? 7.912 0.123 -10.559 1.00 89.19 185 LEU A C 1
ATOM 1468 O O . LEU A 1 185 ? 6.896 0.444 -11.169 1.00 89.19 185 LEU A O 1
ATOM 1472 N N . SER A 1 186 ? 8.107 0.423 -9.279 1.00 80.44 186 SER A N 1
ATOM 1473 C CA . SER A 1 186 ? 7.171 1.189 -8.460 1.00 80.44 186 SER A CA 1
ATOM 1474 C C . SER A 1 186 ? 7.901 1.998 -7.384 1.00 80.44 186 SER A C 1
ATOM 1476 O O . SER A 1 186 ? 9.105 1.823 -7.148 1.00 80.44 186 SER A O 1
ATOM 1478 N N . GLY A 1 187 ? 7.155 2.886 -6.722 1.00 75.88 187 GLY A N 1
ATOM 1479 C CA . GLY A 1 187 ? 7.551 3.652 -5.538 1.00 75.88 187 GLY A CA 1
ATOM 1480 C C . GLY A 1 187 ? 8.162 5.028 -5.830 1.00 75.88 187 GLY A C 1
ATOM 1481 O O . GLY A 1 187 ? 8.223 5.471 -6.971 1.00 75.88 187 GLY A O 1
ATOM 1482 N N . VAL A 1 188 ? 8.625 5.694 -4.769 1.00 75.25 188 VAL A N 1
ATOM 1483 C CA . VAL A 1 188 ? 8.977 7.124 -4.787 1.00 75.25 188 VAL A CA 1
ATOM 1484 C C . VAL A 1 188 ? 10.195 7.464 -5.656 1.00 75.25 188 VAL A C 1
ATOM 1486 O O . VAL A 1 188 ? 11.178 6.711 -5.707 1.00 75.25 188 VAL A O 1
ATOM 1489 N N . GLU A 1 189 ? 10.117 8.618 -6.319 1.00 80.44 189 GLU A N 1
ATOM 1490 C CA . GLU A 1 189 ? 11.241 9.269 -6.999 1.00 80.44 189 GLU A CA 1
ATOM 1491 C C . GLU A 1 189 ? 12.229 9.864 -5.979 1.00 80.44 189 GLU A C 1
ATOM 1493 O O . GLU A 1 189 ? 11.816 10.183 -4.863 1.00 80.44 189 GLU A O 1
ATOM 1498 N N . PRO A 1 190 ? 13.529 9.995 -6.315 1.00 84.56 190 PRO A N 1
ATOM 1499 C CA . PRO A 1 190 ? 14.178 9.656 -7.594 1.00 84.56 190 PRO A CA 1
ATOM 1500 C C . PRO A 1 190 ? 14.619 8.185 -7.708 1.00 84.56 190 PRO A C 1
ATOM 1502 O O . PRO A 1 190 ? 15.126 7.753 -8.744 1.00 84.56 190 PRO A O 1
ATOM 1505 N N . GLN A 1 191 ? 14.464 7.391 -6.642 1.00 82.06 191 GLN A N 1
ATOM 1506 C CA . GLN A 1 191 ? 14.996 6.022 -6.570 1.00 82.06 191 GLN A CA 1
ATOM 1507 C C . GLN A 1 191 ? 14.397 5.092 -7.634 1.00 82.06 191 GLN A C 1
ATOM 1509 O O . GLN A 1 191 ? 15.100 4.224 -8.153 1.00 82.06 191 GLN A O 1
ATOM 1514 N N . ARG A 1 192 ? 13.120 5.292 -7.993 1.00 87.75 192 ARG A N 1
ATOM 1515 C CA . ARG A 1 192 ? 12.461 4.568 -9.092 1.00 87.75 192 ARG A CA 1
ATOM 1516 C C . ARG A 1 192 ? 13.206 4.786 -10.413 1.00 87.75 192 ARG A C 1
ATOM 1518 O O . ARG A 1 192 ? 13.584 3.811 -11.057 1.00 87.75 192 ARG A O 1
ATOM 1525 N N . THR A 1 193 ? 13.472 6.041 -10.775 1.00 89.12 193 THR A N 1
ATOM 1526 C CA . THR A 1 193 ? 14.197 6.393 -12.007 1.00 89.12 193 THR A CA 1
ATOM 1527 C C . THR A 1 193 ? 15.649 5.908 -11.991 1.00 89.12 193 THR A C 1
ATOM 1529 O O . THR A 1 193 ? 16.152 5.414 -12.997 1.00 89.12 193 THR A O 1
ATOM 1532 N N . LEU A 1 194 ? 16.335 5.975 -10.846 1.00 89.06 194 LEU A N 1
ATOM 1533 C CA . LEU A 1 194 ? 17.705 5.459 -10.733 1.00 89.06 194 LEU A CA 1
ATOM 1534 C C . LEU A 1 194 ? 17.786 3.946 -10.983 1.00 89.06 19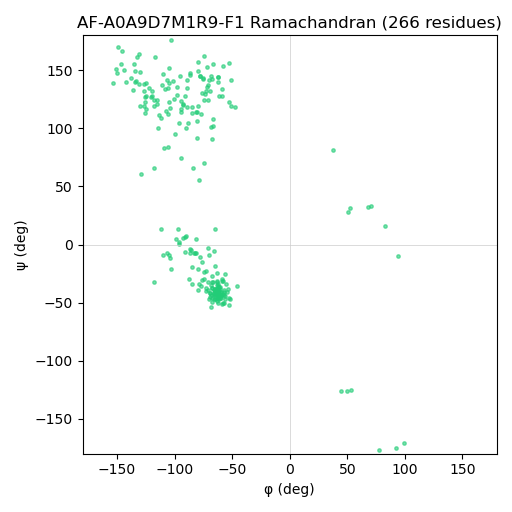4 LEU A C 1
ATOM 1536 O O . LEU A 1 194 ? 18.729 3.483 -11.627 1.00 89.06 194 LEU A O 1
ATOM 1540 N N . LEU A 1 195 ? 16.818 3.178 -10.477 1.00 90.50 195 LEU A N 1
ATOM 1541 C CA . LEU A 1 195 ? 16.727 1.740 -10.735 1.00 90.50 195 LEU A CA 1
ATOM 1542 C C . LEU A 1 195 ? 16.373 1.455 -12.200 1.00 90.50 195 LEU A C 1
ATOM 1544 O O . LEU A 1 195 ? 16.998 0.595 -12.816 1.00 90.50 195 LEU A O 1
ATOM 1548 N N . GLU A 1 196 ? 15.425 2.208 -12.759 1.00 92.88 196 GLU A N 1
ATOM 1549 C CA . GLU A 1 196 ? 15.021 2.117 -14.164 1.00 92.88 196 GLU A CA 1
ATOM 1550 C C . GLU A 1 196 ? 16.221 2.230 -15.109 1.00 92.88 196 GLU A C 1
ATOM 1552 O O . GLU A 1 196 ? 16.452 1.334 -15.918 1.00 92.88 196 GLU A O 1
ATOM 1557 N N . ASN A 1 197 ? 17.033 3.277 -14.948 1.00 92.88 197 ASN A N 1
ATOM 1558 C CA . ASN A 1 197 ? 18.187 3.528 -15.812 1.00 92.88 197 ASN A CA 1
ATOM 1559 C C . ASN A 1 197 ? 19.226 2.398 -15.737 1.00 92.88 197 ASN A C 1
ATOM 1561 O O . ASN A 1 197 ? 19.827 2.026 -16.744 1.00 92.88 197 ASN A O 1
ATOM 1565 N N . LYS A 1 198 ? 19.439 1.821 -14.546 1.00 93.31 198 LYS A N 1
ATOM 1566 C CA . LYS A 1 198 ? 20.353 0.682 -14.370 1.00 93.31 198 LYS A CA 1
ATOM 1567 C C . LYS A 1 198 ? 19.845 -0.567 -15.089 1.00 93.31 198 LYS A C 1
ATOM 1569 O O . LYS A 1 198 ? 20.633 -1.247 -15.739 1.00 93.31 198 LYS A O 1
ATOM 1574 N N . LEU A 1 199 ? 18.548 -0.852 -14.983 1.00 94.19 199 LEU A N 1
ATOM 1575 C CA . LEU A 1 199 ? 17.932 -2.020 -15.615 1.00 94.19 199 LEU A CA 1
ATOM 1576 C C . LEU A 1 199 ? 17.844 -1.875 -17.132 1.00 94.19 199 LEU A C 1
ATOM 1578 O O . LEU A 1 199 ? 18.127 -2.840 -17.829 1.00 94.19 199 LEU A O 1
ATOM 1582 N N . GLN A 1 200 ? 17.536 -0.682 -17.647 1.00 93.88 200 GLN A N 1
ATOM 1583 C CA . GLN A 1 200 ? 17.560 -0.407 -19.088 1.00 93.88 200 GLN A CA 1
ATOM 1584 C C . GLN A 1 200 ? 18.941 -0.693 -19.679 1.00 93.88 200 GLN A C 1
ATOM 1586 O O . GLN A 1 200 ? 19.048 -1.458 -20.633 1.00 93.88 200 GLN A O 1
ATOM 1591 N N . ASN A 1 201 ? 19.998 -0.152 -19.064 1.00 93.00 201 ASN A N 1
ATOM 1592 C CA . ASN A 1 201 ? 21.368 -0.409 -19.504 1.00 93.00 201 ASN A CA 1
ATOM 1593 C C . ASN A 1 201 ? 21.730 -1.898 -19.431 1.00 93.00 201 ASN A C 1
ATOM 1595 O O . ASN A 1 201 ? 22.420 -2.403 -20.309 1.00 93.00 201 ASN A O 1
ATOM 1599 N N . TYR A 1 202 ? 21.279 -2.614 -18.401 1.00 93.62 202 TYR A N 1
ATOM 1600 C CA . TYR A 1 202 ? 21.546 -4.045 -18.277 1.00 93.62 202 TYR A CA 1
ATOM 1601 C C . TYR A 1 202 ? 20.809 -4.857 -19.356 1.00 93.62 202 TYR A C 1
ATOM 1603 O O . TYR A 1 202 ? 21.444 -5.576 -20.122 1.00 93.62 202 TYR A O 1
ATOM 1611 N N . PHE A 1 203 ? 19.492 -4.685 -19.482 1.00 94.94 203 PHE A N 1
ATOM 1612 C CA . PHE A 1 203 ? 18.645 -5.453 -20.399 1.00 94.94 203 PHE A CA 1
ATOM 1613 C C . PHE A 1 203 ? 18.920 -5.188 -21.878 1.00 94.94 203 PHE A C 1
ATOM 1615 O O . PHE A 1 203 ? 18.785 -6.100 -22.688 1.00 94.94 203 PHE A O 1
ATOM 1622 N N . GLN A 1 204 ? 19.330 -3.974 -22.252 1.00 92.69 204 GLN A N 1
ATOM 1623 C CA . GLN A 1 204 ? 19.721 -3.674 -23.635 1.00 92.69 204 GLN A CA 1
ATOM 1624 C C . GLN A 1 204 ? 20.951 -4.471 -24.091 1.00 92.69 204 GLN A C 1
ATOM 1626 O O . GLN A 1 204 ? 21.112 -4.699 -25.286 1.00 92.69 204 GLN A O 1
ATOM 1631 N N . ASN A 1 205 ? 21.789 -4.913 -23.149 1.00 91.12 205 ASN A N 1
ATOM 1632 C CA . ASN A 1 205 ? 22.987 -5.709 -23.414 1.00 91.12 205 ASN A CA 1
ATOM 1633 C C . ASN A 1 205 ? 22.756 -7.223 -23.249 1.00 91.12 205 ASN A C 1
ATOM 1635 O O . ASN A 1 205 ? 23.688 -8.006 -23.421 1.00 91.12 205 ASN A O 1
ATOM 1639 N N . CYS A 1 206 ? 21.539 -7.653 -22.903 1.00 90.50 206 CYS A N 1
ATOM 1640 C CA . CYS A 1 206 ? 21.183 -9.066 -22.818 1.00 90.50 206 CYS A CA 1
ATOM 1641 C C . CYS A 1 206 ? 20.723 -9.592 -24.182 1.00 90.50 206 CYS A C 1
ATOM 1643 O O . CYS A 1 206 ? 20.048 -8.889 -24.927 1.00 90.50 206 CYS A O 1
ATOM 1645 N N . GLU A 1 207 ? 21.011 -10.858 -24.487 1.00 91.62 207 GLU A N 1
ATOM 1646 C CA . GLU A 1 207 ? 20.490 -11.531 -25.692 1.00 91.62 207 GLU A CA 1
ATOM 1647 C C . GLU A 1 207 ? 19.005 -11.903 -25.566 1.00 91.62 207 GLU A C 1
ATOM 1649 O O . GLU A 1 207 ? 18.307 -12.062 -26.563 1.00 91.62 207 GLU A O 1
ATOM 1654 N N . GLN A 1 208 ? 18.519 -12.051 -24.332 1.00 93.88 208 GLN A N 1
ATOM 1655 C CA . GLN A 1 208 ? 17.174 -12.536 -24.049 1.00 93.88 208 GLN A CA 1
ATOM 1656 C C . GLN A 1 208 ? 16.148 -11.389 -23.984 1.00 93.88 208 GLN A C 1
ATOM 1658 O O . GLN A 1 208 ? 16.445 -10.341 -23.397 1.00 93.88 208 GLN A O 1
ATOM 1663 N N . PRO A 1 209 ? 14.915 -11.586 -24.497 1.00 94.81 209 PRO A N 1
ATOM 1664 C CA . PRO A 1 209 ? 13.861 -10.579 -24.427 1.00 94.81 209 PRO A CA 1
ATOM 1665 C C . PRO A 1 209 ? 13.533 -10.193 -22.986 1.00 94.81 209 PRO A C 1
ATOM 1667 O O . PRO A 1 209 ? 13.223 -11.047 -22.151 1.00 94.81 209 PRO A O 1
ATOM 1670 N N . SER A 1 210 ? 13.551 -8.894 -22.711 1.00 96.25 210 SER A N 1
ATOM 1671 C CA . SER A 1 210 ? 13.307 -8.326 -21.389 1.00 96.25 210 SER A CA 1
ATOM 1672 C C . SER A 1 210 ? 12.274 -7.204 -21.458 1.00 96.25 210 SER A C 1
ATOM 1674 O O . SER A 1 210 ? 12.176 -6.486 -22.456 1.00 96.25 210 SER A O 1
ATOM 1676 N N . LEU A 1 211 ? 11.497 -7.045 -20.391 1.00 95.56 211 LEU A N 1
ATOM 1677 C CA . LEU A 1 211 ? 10.447 -6.035 -20.282 1.00 95.56 211 LEU A CA 1
ATOM 1678 C C . LEU A 1 211 ? 10.651 -5.174 -19.034 1.00 95.56 211 LEU A C 1
ATOM 1680 O O . LEU A 1 211 ? 10.942 -5.690 -17.963 1.00 95.56 211 LEU A O 1
ATOM 1684 N N . ILE A 1 212 ? 10.428 -3.869 -19.150 1.00 95.00 212 ILE A N 1
ATOM 1685 C CA . ILE A 1 212 ? 10.355 -2.926 -18.034 1.00 95.00 212 ILE A CA 1
ATOM 1686 C C . ILE A 1 212 ? 8.960 -2.308 -18.014 1.00 95.00 212 ILE A C 1
ATOM 1688 O O . ILE A 1 212 ? 8.533 -1.703 -18.993 1.00 95.00 212 ILE A O 1
ATOM 1692 N N . ILE A 1 213 ? 8.268 -2.417 -16.884 1.00 92.75 213 ILE A N 1
ATOM 1693 C CA . ILE A 1 213 ? 6.982 -1.762 -16.631 1.00 92.75 213 ILE A CA 1
ATOM 1694 C C . ILE A 1 213 ? 7.227 -0.629 -15.633 1.00 92.75 213 ILE A C 1
ATOM 1696 O O . ILE A 1 213 ? 7.635 -0.877 -14.498 1.00 92.75 213 ILE A O 1
ATOM 1700 N N . GLN A 1 214 ? 7.018 0.621 -16.055 1.00 88.19 214 GLN A N 1
ATOM 1701 C CA . GLN A 1 214 ? 7.462 1.806 -15.303 1.00 88.19 214 GLN A CA 1
ATOM 1702 C C . GLN A 1 214 ? 6.552 2.191 -14.128 1.00 88.19 214 GLN A C 1
ATOM 1704 O O . GLN A 1 214 ? 7.004 2.944 -13.259 1.00 88.19 214 GLN A O 1
ATOM 1709 N N . GLY A 1 215 ? 5.292 1.742 -14.134 1.00 81.75 215 GLY A N 1
ATOM 1710 C CA . GLY A 1 215 ? 4.295 2.097 -13.121 1.00 81.75 215 GLY A CA 1
ATOM 1711 C C . GLY A 1 215 ? 3.834 3.557 -13.201 1.00 81.75 215 GLY A C 1
ATOM 1712 O O . GLY A 1 215 ? 3.575 4.170 -12.169 1.00 81.75 215 GLY A O 1
ATOM 1713 N N . LYS A 1 216 ? 3.771 4.134 -14.409 1.00 79.69 216 LYS A N 1
ATOM 1714 C CA . LYS A 1 216 ? 3.342 5.518 -14.672 1.00 79.69 216 LYS A CA 1
ATOM 1715 C C . LYS A 1 216 ? 1.938 5.530 -15.296 1.00 79.69 216 LYS A C 1
ATOM 1717 O O . LYS A 1 216 ? 1.830 5.554 -16.522 1.00 79.69 216 LYS A O 1
ATOM 1722 N N . PRO A 1 217 ? 0.859 5.465 -14.491 1.00 69.25 217 PRO A N 1
ATOM 1723 C CA . PRO A 1 217 ? -0.503 5.532 -15.015 1.00 69.25 217 PRO A CA 1
ATOM 1724 C C . PRO A 1 217 ? -0.753 6.884 -15.699 1.00 69.25 217 PRO A C 1
ATOM 1726 O O . PRO A 1 217 ? -0.239 7.913 -15.264 1.00 69.25 217 PRO A O 1
ATOM 1729 N N . GLY A 1 218 ? -1.535 6.882 -16.780 1.00 67.31 218 GLY A N 1
ATOM 1730 C CA . GLY A 1 218 ? -1.864 8.087 -17.556 1.00 67.31 218 GLY A CA 1
ATOM 1731 C C . GLY A 1 218 ? -0.954 8.352 -18.760 1.00 67.31 218 GLY A C 1
ATOM 1732 O O . GLY A 1 218 ? -1.299 9.171 -19.608 1.00 67.31 218 GLY A O 1
ATOM 1733 N N . THR A 1 219 ? 0.160 7.628 -18.898 1.00 71.44 219 THR A N 1
ATOM 1734 C CA . THR A 1 219 ? 0.922 7.557 -20.151 1.00 71.44 219 THR A CA 1
ATOM 1735 C C . THR A 1 219 ? 0.798 6.157 -20.744 1.00 71.44 219 THR A C 1
ATOM 1737 O O . THR A 1 219 ? 0.896 5.166 -20.025 1.00 71.44 219 THR A O 1
ATOM 1740 N N . ASN A 1 220 ? 0.597 6.070 -22.062 1.00 77.12 220 ASN A N 1
ATOM 1741 C CA . ASN A 1 220 ? 0.513 4.809 -22.809 1.00 77.12 220 ASN A CA 1
ATOM 1742 C C . ASN A 1 220 ? 1.647 4.754 -23.838 1.00 77.12 220 ASN A C 1
ATOM 1744 O O . ASN A 1 220 ? 1.421 4.834 -25.044 1.00 77.12 220 ASN A O 1
ATOM 1748 N N . THR A 1 221 ? 2.887 4.688 -23.359 1.00 86.81 221 THR A N 1
ATOM 1749 C CA . THR A 1 221 ? 4.072 4.597 -24.211 1.00 86.81 221 THR A CA 1
ATOM 1750 C C . THR A 1 221 ? 4.642 3.195 -24.165 1.00 86.81 221 THR A C 1
ATOM 1752 O O . THR A 1 221 ? 4.807 2.608 -23.098 1.00 86.81 221 THR A O 1
ATOM 1755 N N . THR A 1 222 ? 4.975 2.670 -25.338 1.00 91.94 222 THR A N 1
ATOM 1756 C CA . THR A 1 222 ? 5.743 1.438 -25.501 1.00 91.94 222 THR A CA 1
ATOM 1757 C C . THR A 1 222 ? 6.929 1.750 -26.393 1.00 91.94 222 THR A C 1
ATOM 1759 O O . THR A 1 222 ? 6.766 2.319 -27.470 1.00 91.94 222 THR A O 1
ATOM 1762 N N . GLN A 1 223 ? 8.125 1.411 -25.932 1.00 93.06 223 GLN A N 1
ATOM 1763 C CA . GLN A 1 223 ? 9.368 1.614 -26.667 1.00 93.06 223 GLN A CA 1
ATOM 1764 C C . GLN A 1 223 ? 10.202 0.348 -26.579 1.00 93.06 223 GLN A C 1
ATOM 1766 O O . GLN A 1 223 ? 10.258 -0.275 -25.527 1.00 93.06 223 GLN A O 1
ATOM 1771 N N . THR A 1 224 ? 10.850 -0.035 -27.673 1.00 92.50 224 THR A N 1
ATOM 1772 C CA . THR A 1 224 ? 11.758 -1.186 -27.686 1.00 92.50 224 THR A CA 1
ATOM 1773 C C . THR A 1 224 ? 13.113 -0.734 -28.193 1.00 92.50 224 THR A C 1
ATOM 1775 O O . THR A 1 224 ? 13.199 -0.109 -29.249 1.00 92.50 224 THR A O 1
ATOM 1778 N N . VAL A 1 225 ? 14.158 -1.033 -27.428 1.00 91.62 225 VAL A N 1
ATOM 1779 C CA . VAL A 1 225 ? 15.554 -0.773 -27.787 1.00 91.62 225 VAL A CA 1
ATOM 1780 C C . VAL A 1 225 ? 16.325 -2.068 -27.573 1.00 91.62 225 VAL A C 1
ATOM 1782 O O . VAL A 1 225 ? 16.361 -2.585 -26.454 1.00 91.62 225 VAL A O 1
ATOM 1785 N N . ALA A 1 226 ? 16.922 -2.595 -28.645 1.00 90.81 226 ALA A N 1
ATOM 1786 C CA . ALA A 1 226 ? 17.510 -3.936 -28.662 1.00 90.81 226 ALA A CA 1
ATOM 1787 C C . ALA A 1 226 ? 16.513 -4.979 -28.110 1.00 90.81 226 ALA A C 1
ATOM 1789 O O . ALA A 1 226 ? 15.370 -5.030 -28.563 1.00 90.81 226 ALA A O 1
ATOM 1790 N N . ASN A 1 227 ? 16.913 -5.766 -27.110 1.00 90.75 227 ASN A N 1
ATOM 1791 C CA . ASN A 1 227 ? 16.071 -6.789 -26.485 1.00 90.75 227 ASN A CA 1
ATOM 1792 C C . ASN A 1 227 ? 15.248 -6.275 -25.291 1.00 90.75 227 ASN A C 1
ATOM 1794 O O . ASN A 1 227 ? 14.599 -7.063 -24.605 1.00 90.75 227 ASN A O 1
ATOM 1798 N N . CYS A 1 228 ? 15.245 -4.963 -25.031 1.00 95.62 228 CYS A N 1
ATOM 1799 C CA . CYS A 1 228 ? 14.529 -4.353 -23.915 1.00 95.62 228 CYS A CA 1
ATOM 1800 C C . CYS A 1 228 ? 13.280 -3.609 -24.405 1.00 95.62 228 CYS A C 1
ATOM 1802 O O . CYS A 1 228 ? 13.377 -2.565 -25.053 1.00 95.62 228 CYS A O 1
ATOM 1804 N N . THR A 1 229 ? 12.099 -4.115 -24.052 1.00 95.62 229 THR A N 1
ATOM 1805 C CA . THR A 1 229 ? 10.826 -3.388 -24.182 1.00 95.62 229 THR A CA 1
ATOM 1806 C C . THR A 1 229 ? 10.561 -2.593 -22.902 1.00 95.62 229 THR A C 1
ATOM 1808 O O . THR A 1 229 ? 10.682 -3.133 -21.810 1.00 95.62 229 THR A O 1
ATOM 1811 N N . THR A 1 230 ? 10.148 -1.336 -23.008 1.00 94.31 230 THR A N 1
ATOM 1812 C CA . THR A 1 230 ? 9.721 -0.488 -21.889 1.00 94.31 230 THR A CA 1
ATOM 1813 C C . THR A 1 230 ? 8.287 -0.038 -22.122 1.00 94.31 230 THR A C 1
ATOM 1815 O O . THR A 1 230 ? 7.979 0.531 -23.170 1.00 94.31 230 THR A O 1
ATOM 1818 N N . ILE A 1 231 ? 7.419 -0.273 -21.140 1.00 93.19 231 ILE A N 1
ATOM 1819 C CA . ILE A 1 231 ? 6.012 0.129 -21.148 1.00 93.19 231 ILE A CA 1
ATOM 1820 C C . ILE A 1 231 ? 5.740 1.009 -19.928 1.00 93.19 231 ILE A C 1
ATOM 1822 O O . ILE A 1 231 ? 6.153 0.693 -18.810 1.00 93.19 231 ILE A O 1
ATOM 1826 N N . SER A 1 232 ? 5.034 2.117 -20.125 1.00 88.56 232 SER A N 1
ATOM 1827 C CA . SER A 1 232 ? 4.714 3.057 -19.047 1.00 88.56 232 SER A CA 1
ATOM 1828 C C . SER A 1 232 ? 3.751 2.487 -18.007 1.00 88.56 232 SER A C 1
ATOM 1830 O O . SER A 1 232 ? 4.031 2.538 -16.806 1.00 88.56 232 SER A O 1
ATOM 1832 N N . ALA A 1 233 ? 2.643 1.909 -18.461 1.00 84.12 233 ALA A N 1
ATOM 1833 C CA . ALA A 1 233 ? 1.630 1.264 -17.640 1.00 84.12 233 ALA A CA 1
ATOM 1834 C C . ALA A 1 233 ? 0.943 0.149 -18.435 1.00 84.12 233 ALA A C 1
ATOM 1836 O O . ALA A 1 233 ? 0.839 0.226 -19.658 1.00 84.12 233 ALA A O 1
ATOM 1837 N N . ILE A 1 234 ? 0.474 -0.877 -17.729 1.00 83.81 234 ILE A N 1
ATOM 1838 C CA . ILE A 1 234 ? -0.309 -1.980 -18.293 1.00 83.81 234 ILE A CA 1
ATOM 1839 C C . ILE A 1 234 ? -1.499 -2.280 -17.384 1.00 83.81 234 ILE A C 1
ATOM 1841 O O . ILE A 1 234 ? -1.446 -1.984 -16.187 1.00 83.81 234 ILE A O 1
ATOM 1845 N N . SER A 1 235 ? -2.557 -2.862 -17.945 1.00 82.12 235 SER A N 1
ATOM 1846 C CA . SER A 1 235 ? -3.698 -3.338 -17.159 1.00 82.12 235 SER A CA 1
ATOM 1847 C C . SER A 1 235 ? -3.375 -4.630 -16.402 1.00 82.12 235 SER A C 1
ATOM 1849 O O . SER A 1 235 ? -2.437 -5.356 -16.739 1.00 82.12 235 SER A O 1
ATOM 1851 N N . ASP A 1 236 ? -4.191 -4.941 -15.394 1.00 80.00 236 ASP A N 1
ATOM 1852 C CA . ASP A 1 236 ? -4.105 -6.193 -14.630 1.00 80.00 236 ASP A CA 1
ATOM 1853 C C . ASP A 1 236 ? -4.227 -7.418 -15.547 1.00 80.00 236 ASP A C 1
ATOM 1855 O O . ASP A 1 236 ? -3.443 -8.359 -15.453 1.00 80.00 236 ASP A O 1
ATOM 1859 N N . GLU A 1 237 ? -5.165 -7.368 -16.493 1.00 80.94 237 GLU A N 1
ATOM 1860 C CA . GLU A 1 237 ? -5.383 -8.409 -17.501 1.00 80.94 237 GLU A CA 1
ATOM 1861 C C . GLU A 1 237 ? -4.151 -8.597 -18.392 1.00 80.94 237 GLU A C 1
ATOM 1863 O O . GLU A 1 237 ? -3.735 -9.723 -18.653 1.00 80.94 237 GLU A O 1
ATOM 1868 N N . GLN A 1 238 ? -3.513 -7.502 -18.816 1.00 84.19 238 GLN A N 1
ATOM 1869 C CA . GLN A 1 238 ? -2.279 -7.572 -19.595 1.00 84.19 238 GLN A CA 1
ATOM 1870 C C . GLN A 1 238 ? -1.137 -8.177 -18.779 1.00 84.19 238 GLN A C 1
ATOM 1872 O O . GLN A 1 238 ? -0.425 -9.038 -19.295 1.00 84.19 238 GLN A O 1
ATOM 1877 N N . LEU A 1 239 ? -0.973 -7.785 -17.509 1.00 85.50 239 LEU A N 1
ATOM 1878 C CA . LEU A 1 239 ? 0.064 -8.353 -16.643 1.00 85.50 239 LEU A CA 1
ATOM 1879 C C . LEU A 1 239 ? -0.125 -9.869 -16.491 1.00 85.50 239 LEU A C 1
ATOM 1881 O O . LEU A 1 239 ? 0.840 -10.616 -16.661 1.00 85.50 239 LEU A O 1
ATOM 1885 N N . LEU A 1 240 ? -1.367 -10.322 -16.282 1.00 83.19 240 LEU A N 1
ATOM 1886 C CA . LEU A 1 240 ? -1.713 -11.746 -16.234 1.00 83.19 240 LEU A CA 1
ATOM 1887 C C . LEU A 1 240 ? -1.343 -12.496 -17.512 1.00 83.19 240 LEU A C 1
ATOM 1889 O O . LEU A 1 240 ? -1.015 -13.668 -17.431 1.00 83.19 240 LEU A O 1
ATOM 1893 N N . THR A 1 241 ? -1.377 -11.855 -18.680 1.00 83.38 241 THR A N 1
ATOM 1894 C CA . THR A 1 241 ? -1.014 -12.497 -19.959 1.00 83.38 241 THR A CA 1
ATOM 1895 C C . THR A 1 241 ? 0.477 -12.446 -20.287 1.00 83.38 241 THR A C 1
ATOM 1897 O O . THR A 1 241 ? 0.889 -12.974 -21.315 1.00 83.38 241 THR A O 1
ATOM 1900 N N . ILE A 1 242 ? 1.294 -11.782 -19.466 1.00 85.56 242 ILE A N 1
ATOM 1901 C CA . ILE A 1 242 ? 2.715 -11.544 -19.761 1.00 85.56 242 ILE A CA 1
ATOM 1902 C C . ILE A 1 242 ? 3.628 -12.209 -18.725 1.00 85.56 242 ILE A C 1
ATOM 1904 O O . ILE A 1 242 ? 4.729 -12.644 -19.073 1.00 85.56 242 ILE A O 1
ATOM 1908 N N . VAL A 1 243 ? 3.195 -12.307 -17.466 1.00 85.62 243 VAL A N 1
ATOM 1909 C CA . VAL A 1 243 ? 3.991 -12.912 -16.388 1.00 85.62 243 VAL A CA 1
ATOM 1910 C C . VAL A 1 243 ? 3.873 -14.434 -16.446 1.00 85.62 243 VAL A C 1
ATOM 1912 O O . VAL A 1 243 ? 2.974 -15.036 -15.865 1.00 85.62 243 VAL A O 1
ATOM 1915 N N . HIS A 1 244 ? 4.803 -15.064 -17.160 1.00 85.31 244 HIS A N 1
ATOM 1916 C CA . HIS A 1 244 ? 4.932 -16.518 -17.194 1.00 85.31 244 HIS A CA 1
ATOM 1917 C C . HIS A 1 244 ? 5.630 -17.038 -15.915 1.00 85.31 244 HIS A C 1
ATOM 1919 O O . HIS A 1 244 ? 6.566 -16.387 -15.448 1.00 85.31 244 HIS A O 1
ATOM 1925 N N . PRO A 1 245 ? 5.273 -18.222 -15.367 1.00 80.75 245 PRO A N 1
ATOM 1926 C CA . PRO A 1 245 ? 5.882 -18.765 -14.141 1.00 80.75 245 PRO A CA 1
ATOM 1927 C C . PRO A 1 245 ? 7.411 -18.919 -14.162 1.00 80.75 245 PRO A C 1
ATOM 1929 O O . PRO A 1 245 ? 8.043 -18.907 -13.115 1.00 80.75 245 PRO A O 1
ATOM 1932 N N . GLU A 1 246 ? 8.009 -19.061 -15.347 1.00 84.12 246 GLU A N 1
ATOM 1933 C CA . GLU A 1 246 ? 9.466 -19.182 -15.529 1.00 84.12 246 GLU A CA 1
ATOM 1934 C C . GLU A 1 246 ? 10.174 -17.875 -15.932 1.00 84.12 246 GLU A C 1
ATOM 1936 O O . GLU A 1 246 ? 11.348 -17.890 -16.322 1.00 84.12 246 GLU A O 1
ATOM 1941 N N . THR A 1 247 ? 9.454 -16.760 -15.989 1.00 88.31 247 THR A N 1
ATOM 1942 C CA . THR A 1 247 ? 10.059 -15.447 -16.228 1.00 88.31 247 THR A CA 1
ATOM 1943 C C . THR A 1 247 ? 10.755 -14.975 -14.956 1.00 88.31 247 THR A C 1
ATOM 1945 O O . THR A 1 247 ? 10.263 -15.212 -13.872 1.00 88.31 247 THR A O 1
ATOM 1948 N N . TRP A 1 248 ? 11.893 -14.299 -15.051 1.00 89.19 248 TRP A N 1
ATOM 1949 C CA . TRP A 1 248 ? 12.520 -13.676 -13.887 1.00 89.19 248 TRP A CA 1
ATOM 1950 C C . TRP A 1 248 ? 11.855 -12.336 -13.594 1.00 89.19 248 TRP A C 1
ATOM 1952 O O . TRP A 1 248 ? 11.983 -11.405 -14.394 1.00 89.19 248 TRP A O 1
ATOM 1962 N N . VAL A 1 249 ? 11.170 -12.209 -12.458 1.00 89.88 249 VAL A N 1
ATOM 1963 C CA . VAL A 1 249 ? 10.586 -10.929 -12.038 1.00 89.88 249 VAL A CA 1
ATOM 1964 C C . VAL A 1 249 ? 11.547 -10.165 -11.131 1.00 89.88 249 VAL A C 1
ATOM 1966 O O . VAL A 1 249 ? 11.903 -10.602 -10.042 1.00 89.88 249 VAL A O 1
ATOM 1969 N N . ILE A 1 250 ? 11.934 -8.971 -11.572 1.00 90.25 250 ILE A N 1
ATOM 1970 C CA . ILE A 1 250 ? 12.752 -8.024 -10.818 1.00 90.25 250 ILE A CA 1
ATOM 1971 C C . ILE A 1 250 ? 11.838 -6.905 -10.334 1.00 90.25 250 ILE A C 1
ATOM 1973 O O . ILE A 1 250 ? 11.201 -6.220 -11.128 1.00 90.25 250 ILE A O 1
ATOM 1977 N N . CYS A 1 251 ? 11.767 -6.665 -9.033 1.00 86.56 251 CYS A N 1
ATOM 1978 C CA . CYS A 1 251 ? 10.964 -5.570 -8.502 1.00 86.56 251 CYS A CA 1
ATOM 1979 C C . CYS A 1 251 ? 11.616 -4.955 -7.267 1.00 86.56 251 CYS A C 1
ATOM 1981 O O . CYS A 1 251 ? 12.531 -5.525 -6.671 1.00 86.56 251 CYS A O 1
ATOM 1983 N N . ARG A 1 252 ? 11.135 -3.776 -6.858 1.00 77.50 252 ARG A N 1
ATOM 1984 C CA . ARG A 1 252 ? 11.308 -3.376 -5.459 1.00 77.50 252 ARG A CA 1
ATOM 1985 C C . ARG A 1 252 ? 10.292 -4.167 -4.636 1.00 77.50 252 ARG A C 1
ATOM 1987 O O . ARG A 1 252 ? 9.121 -4.139 -5.018 1.00 77.50 252 ARG A O 1
ATOM 1994 N N . PRO A 1 253 ? 10.697 -4.824 -3.535 1.00 68.75 253 PRO A N 1
ATOM 1995 C CA . PRO A 1 253 ? 9.818 -5.688 -2.751 1.00 68.75 253 PRO A CA 1
ATOM 1996 C C . PRO A 1 253 ? 8.837 -4.846 -1.924 1.00 68.75 253 PRO A C 1
ATOM 1998 O O . PRO A 1 253 ? 8.951 -4.711 -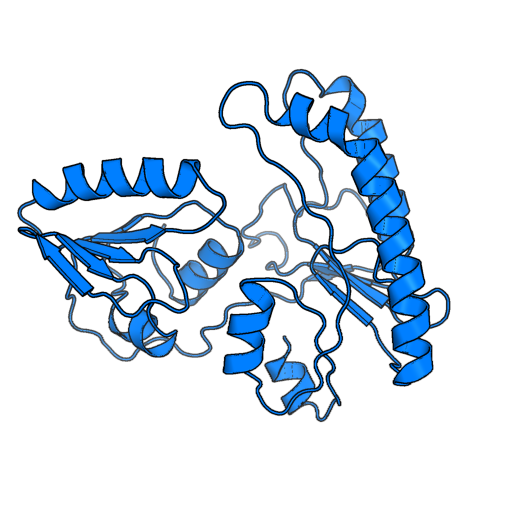0.708 1.00 68.75 253 PRO A O 1
ATOM 2001 N N . GLY A 1 254 ? 7.885 -4.213 -2.607 1.00 74.62 254 GLY A N 1
ATOM 2002 C CA . GLY A 1 254 ? 6.686 -3.680 -1.988 1.00 74.62 254 GLY A CA 1
ATOM 2003 C C . GLY A 1 254 ? 5.802 -4.842 -1.558 1.00 74.62 254 GLY A C 1
ATOM 2004 O O . GLY A 1 254 ? 5.693 -5.839 -2.271 1.00 74.62 254 GLY A O 1
ATOM 2005 N N . TYR A 1 255 ? 5.160 -4.710 -0.402 1.00 76.81 255 TYR A N 1
ATOM 2006 C CA . TYR A 1 255 ? 4.382 -5.803 0.168 1.00 76.81 255 TYR A CA 1
ATOM 2007 C C . TYR A 1 255 ? 3.228 -6.243 -0.753 1.00 76.81 255 TYR A C 1
ATOM 2009 O O . TYR A 1 255 ? 3.041 -7.430 -0.993 1.00 76.81 255 TYR A O 1
ATOM 2017 N N . SER A 1 256 ? 2.535 -5.294 -1.389 1.00 79.88 256 SER A N 1
ATOM 2018 C CA . SER A 1 256 ? 1.504 -5.597 -2.390 1.00 79.88 256 SER A CA 1
ATOM 2019 C C . SER A 1 256 ? 2.045 -6.373 -3.596 1.00 79.88 256 SER A C 1
ATOM 2021 O O . SER A 1 256 ? 1.374 -7.272 -4.089 1.00 79.88 256 SER A O 1
ATOM 2023 N N . THR A 1 257 ? 3.275 -6.085 -4.041 1.00 81.38 257 THR A N 1
ATOM 2024 C CA . THR A 1 257 ? 3.921 -6.835 -5.131 1.00 81.38 257 THR A CA 1
ATOM 2025 C C . THR A 1 257 ? 4.203 -8.276 -4.715 1.00 81.38 257 THR A C 1
ATOM 2027 O O . THR A 1 257 ? 3.964 -9.186 -5.499 1.00 81.38 257 THR A O 1
ATOM 2030 N N . MET A 1 258 ? 4.668 -8.493 -3.480 1.00 80.81 258 MET A N 1
ATOM 2031 C CA . MET A 1 258 ? 4.883 -9.839 -2.934 1.00 80.81 258 MET A CA 1
ATOM 2032 C C . MET A 1 258 ? 3.573 -10.636 -2.896 1.00 80.81 258 MET A C 1
ATOM 2034 O O . MET A 1 258 ? 3.544 -11.773 -3.357 1.00 80.81 258 MET A O 1
ATOM 2038 N N . MET A 1 259 ? 2.477 -10.033 -2.415 1.00 82.62 259 MET A N 1
ATOM 2039 C CA . MET A 1 259 ? 1.157 -10.683 -2.399 1.00 82.62 259 MET A CA 1
ATOM 2040 C C . MET A 1 259 ? 0.683 -11.068 -3.805 1.00 82.62 259 MET A C 1
ATOM 2042 O O . MET A 1 259 ? 0.185 -12.177 -4.003 1.00 82.62 259 MET A O 1
ATOM 2046 N N . ASP A 1 260 ? 0.849 -10.169 -4.780 1.00 83.94 260 ASP A N 1
ATOM 2047 C CA . ASP A 1 260 ? 0.489 -10.422 -6.176 1.00 83.94 260 ASP A CA 1
ATOM 2048 C C . ASP A 1 260 ? 1.322 -11.572 -6.764 1.00 83.94 260 ASP A C 1
ATOM 2050 O O . ASP A 1 260 ? 0.758 -12.511 -7.321 1.00 83.94 260 ASP A O 1
ATOM 2054 N N . LEU A 1 261 ? 2.648 -11.559 -6.600 1.00 81.38 261 LEU A N 1
ATOM 2055 C CA . LEU A 1 261 ? 3.528 -12.610 -7.130 1.00 81.38 261 LEU A CA 1
ATOM 2056 C C . LEU A 1 261 ? 3.275 -13.973 -6.480 1.00 81.38 261 LEU A C 1
ATOM 2058 O O . LEU A 1 261 ? 3.239 -14.986 -7.182 1.00 81.38 261 LEU A O 1
ATOM 2062 N N . PHE A 1 262 ? 3.028 -13.994 -5.169 1.00 81.56 262 PHE A N 1
ATOM 2063 C CA . PHE A 1 262 ? 2.658 -15.211 -4.451 1.00 81.56 262 PHE A CA 1
ATOM 2064 C C . PHE A 1 262 ? 1.335 -15.788 -4.970 1.00 81.56 262 PHE A C 1
ATOM 2066 O O . PHE A 1 262 ? 1.229 -16.990 -5.220 1.00 81.56 262 PHE A O 1
ATOM 2073 N N . THR A 1 263 ? 0.338 -14.924 -5.193 1.00 81.19 263 THR A N 1
ATOM 2074 C CA . THR A 1 263 ? -0.971 -15.313 -5.748 1.00 81.19 263 THR A CA 1
ATOM 2075 C C . THR A 1 263 ? -0.842 -15.867 -7.169 1.00 81.19 263 THR A C 1
ATOM 2077 O O . THR A 1 263 ? -1.573 -16.778 -7.546 1.00 81.19 263 THR A O 1
ATOM 2080 N N . LEU A 1 264 ? 0.127 -15.377 -7.945 1.00 77.31 264 LEU A N 1
ATOM 2081 C CA . LEU A 1 264 ? 0.443 -15.877 -9.286 1.00 77.31 264 LEU A CA 1
ATOM 2082 C C . LEU A 1 264 ? 1.317 -17.146 -9.290 1.00 77.31 264 LEU A C 1
ATOM 2084 O O . LEU A 1 264 ? 1.716 -17.598 -10.363 1.00 77.31 264 LEU A O 1
ATOM 2088 N N . HIS A 1 265 ? 1.619 -17.726 -8.120 1.00 70.94 265 HIS A N 1
ATOM 2089 C CA . HIS A 1 265 ? 2.535 -18.864 -7.950 1.00 70.94 265 HIS A CA 1
ATOM 2090 C C . HIS A 1 265 ? 3.903 -18.654 -8.602 1.00 70.94 265 HIS A C 1
ATOM 2092 O O . HIS A 1 265 ? 4.547 -19.599 -9.071 1.00 70.94 265 HIS A O 1
ATOM 2098 N N . HIS A 1 266 ? 4.350 -17.405 -8.642 1.00 62.12 266 HIS A N 1
ATOM 2099 C CA . HIS A 1 266 ? 5.674 -17.096 -9.128 1.00 62.12 266 HIS A CA 1
ATOM 2100 C C . HIS A 1 266 ? 6.697 -17.526 -8.074 1.00 62.12 266 HIS A C 1
ATOM 2102 O O . HIS A 1 266 ? 6.522 -17.237 -6.890 1.00 62.12 266 HIS A O 1
ATOM 2108 N N . ARG A 1 267 ? 7.721 -18.281 -8.483 1.00 54.72 267 ARG A N 1
ATOM 2109 C CA . ARG A 1 267 ? 8.753 -18.756 -7.552 1.00 54.72 267 ARG A CA 1
ATOM 2110 C C . ARG A 1 267 ? 9.638 -17.577 -7.139 1.00 54.72 267 ARG A C 1
ATOM 2112 O O . ARG A 1 267 ? 10.008 -16.780 -7.997 1.00 54.72 267 ARG A O 1
ATOM 2119 N N . GLU A 1 268 ? 9.928 -17.489 -5.841 1.00 45.47 268 GLU A N 1
ATOM 2120 C CA . GLU A 1 268 ? 10.937 -16.576 -5.281 1.00 45.47 268 GLU A CA 1
ATOM 2121 C C . GLU A 1 268 ? 12.355 -16.929 -5.749 1.00 45.47 268 GLU A C 1
ATOM 2123 O O . GLU A 1 268 ? 12.644 -18.141 -5.920 1.00 45.47 268 GLU A O 1
#

Nearest PDB structures (foldseek):
  7vlb-assembly1_A  TM=6.154E-01  e=1.035E-03  Bacillus spizizenii
  3wmx-assembly2_B  TM=2.268E-01  e=1.933E-01  Cupriavidus necator H16
  7eps-assembly2_D  TM=2.302E-01  e=1.061E+00  synthetic construct
  7cgv-assembly1_C-2  TM=2.320E-01  e=4.297E+00  synthetic construct

pLDDT: mean 83.58, std 10.78, range [45.47, 97.0]

Mean predicted aligned error: 8.0 Å

Radius of gyration: 20.39 Å; Cα contacts (8 Å, |Δi|>4): 390; chains: 1; bounding box: 47×39×52 Å

Solvent-accessible surface area (backbone atoms only — not comparable to full-atom values): 15714 Å² total; per-residue (Å²): 102,73,70,54,45,48,74,74,68,48,90,59,74,43,72,51,56,74,72,57,29,56,53,49,44,70,75,43,68,88,47,50,76,47,91,58,77,76,81,86,81,79,77,73,94,74,81,64,62,68,59,55,48,59,72,43,42,67,60,50,55,51,42,32,52,54,28,24,58,53,42,55,52,51,35,69,75,70,63,63,74,64,42,80,19,77,78,43,83,20,54,49,45,99,89,38,60,14,32,36,37,54,60,70,74,49,70,77,52,59,85,92,45,45,89,46,29,70,58,53,45,50,56,50,48,63,49,55,68,59,34,67,33,41,36,25,64,30,44,61,82,92,70,31,85,63,54,73,30,56,49,67,82,76,63,98,56,56,67,43,65,73,28,67,76,43,92,70,89,68,75,62,70,97,58,75,77,75,38,54,33,37,35,50,41,64,75,67,77,66,61,37,57,58,50,49,56,54,48,51,61,50,33,44,74,37,92,53,38,24,38,38,36,55,62,40,80,94,45,89,50,76,50,72,49,84,29,23,36,38,31,26,47,77,53,72,70,54,49,50,65,55,67,34,68,84,32,45,77,44,62,69,91,42,70,66,56,51,37,39,38,55,69,62,64,40,75,133

Secondary structure (DSSP, 8-state):
-HHHHHHTT---EEE--HHHHHHHHHH-TTSEEE------PPPPSSS-HHHHHHHHHHHHHHHHHHHHHHHHHHHHHHT---EEEES-TT---SSS-EEEE-S--S----GGGGGGHHHHHHHHHHHHTTSSEEEE-SPPTTS-TTGGGS--S--SS-EEE-----S--SPPPPPP---SEEEE--SSTTHHHHHHHHHHHHHHT-SS-EEEE---TT---EEEETTEEEES---HHHHHTT--TTSEEEE---HHHHHHHHHTT---

Sequence (268 aa):
MIRELVTMGCEVGIAAEDGGHAILKQTFPNLLFVTLQGIRISYPDKGSMTMAIARQFPSILKAIEMEHEALLQVVQEHGFTHIISDNRYGLHHPEIPSAIICHQINIQAGKSLRFLEPLLLRLHKNRLQKFDELWIPDLKPPHNLSGKLSEIAEADLPHKHIGLLSRFTSLPKPIEKKYHSIALLSGVEPQRTLLENKLQNYFQNCEQPSLIIQGKPGTNTTQTVANCTTISAISDEQLLTIVHPETWVICRPGYSTMMDLFTLHHRE

Foldseek 3Di:
DVVVCVVVVHQDEDEDDDPRVVVVCVVCVPHHYDYQDADDQDADPDDDRLVSVVVCVVVNVVSLCSSLVSLVVVCVVPVDQEEEAEPRLSGADQPHAYEYEDAQLQDDHPPVCNVCRVVVNVVSLVSNVRHQEYEYQFDDPPRTPSHCRNPDPDRPHHYDDPYHDAPDPDAADQADAPFQAEEEFDDDPDVSVVVVVVVVVVQLPDPTAYEYASQAPPDADWDDHRNYIYGPHDDPVVCSRHDDLNHHYHYDPDVNVVSHCVVNVRDD